Protein AF-A0AAV9Y335-F1 (afdb_monomer)

Mean predicted aligned error: 17.4 Å

Secondary structure (DSSP, 8-state):
----------PPPP-HHHHHHHHHT--SSHHHHHHHHHHHHTTGGGHHHHHHHHHHHHH-TTS-HHHHHHHHHHHHHHHHHH--TT-THHHHHHHHHHHHHHHHHHHHHTS-HHHHHHHHHHHHHHHHTTSS-HHHHHHHHHHHH-----GGGHHHHHHHHHHHHHHHHHHHHHHHHHHHHHHHHHHHHHHHHHHHHTTTTS-HHHHHHHHHHHHHHHHHHHHHHHHHHHHHHHHHHHHHHHHHHHHHHHHHHHHHHHHHHHHHTTTT-

Foldseek 3Di:
DDDDDPDDPPQDDDPLVVLLVLLVVQDLDPVSLLVNLVVCLSNLVQLLVVLVSLLVSLPPPVDDLSSNLSSVSSVLNNLVVNQDPDDPSLVSNVVSVVVNLVSCLVVLLPDDPVSNVSVLVSLVVCVVVVSDDPVVSVVSVCSNVVNPDDCPCVVVCVVVVVVVVVLVVLLVQLVVLLVQLVVLLVVLVVLVVVCVVCVPPDDPVVSVVSNVSSVVSNVSSVVSNVVSVVSVVVSVVVVVVVVVVVVVVVVVVVVVVVVVVVVVVVVVD

Nearest PDB structures (foldseek):
  7aal-assembly1_B  TM=4.334E-01  e=4.390E+00  Homo sapiens
  8to0-assembly1_z3  TM=2.877E-01  e=8.880E+00  Mus musculus
  8to0-assembly1_z1  TM=2.841E-01  e=8.472E+00  Mus musculus

Structure (mmCIF, N/CA/C/O backbone):
data_AF-A0AAV9Y335-F1
#
_entry.id   AF-A0AAV9Y335-F1
#
loop_
_atom_site.group_PDB
_atom_site.id
_atom_site.type_symbol
_atom_site.label_atom_id
_atom_site.label_alt_id
_atom_site.label_comp_id
_atom_site.label_asym_id
_atom_site.label_entity_id
_atom_site.label_seq_id
_atom_site.pdbx_PDB_ins_code
_atom_site.Cartn_x
_atom_site.Cartn_y
_atom_site.Cartn_z
_atom_site.occupancy
_atom_site.B_iso_or_equiv
_atom_site.auth_seq_id
_atom_site.auth_comp_id
_atom_site.auth_asym_id
_atom_site.auth_atom_id
_atom_site.pdbx_PDB_model_num
ATOM 1 N N . MET A 1 1 ? 46.808 -31.428 20.236 1.00 37.00 1 MET A N 1
ATOM 2 C CA . MET A 1 1 ? 45.661 -30.498 20.195 1.00 37.00 1 MET A CA 1
ATOM 3 C C . MET A 1 1 ? 45.817 -29.646 18.948 1.00 37.00 1 MET A C 1
ATOM 5 O O . MET A 1 1 ? 46.756 -28.869 18.887 1.00 37.00 1 MET A O 1
ATOM 9 N N . LYS A 1 2 ? 45.011 -29.889 17.908 1.00 34.91 2 LYS A N 1
ATOM 10 C CA . LYS A 1 2 ? 44.966 -29.040 16.709 1.00 34.91 2 LYS A CA 1
ATOM 11 C C . LYS A 1 2 ? 43.698 -28.206 16.814 1.00 34.91 2 LYS A C 1
ATOM 13 O O . LYS A 1 2 ? 42.606 -28.766 16.814 1.00 34.91 2 LYS A O 1
ATOM 18 N N . GLU A 1 3 ? 43.864 -26.903 16.984 1.00 36.81 3 GLU A N 1
ATOM 19 C CA . GLU A 1 3 ? 42.764 -25.947 16.965 1.00 36.81 3 GLU A CA 1
ATOM 20 C C . GLU A 1 3 ? 42.148 -25.912 15.564 1.00 36.81 3 GLU A C 1
ATOM 22 O O . GLU A 1 3 ? 42.833 -25.691 14.564 1.00 36.81 3 GLU A O 1
ATOM 27 N N . HIS A 1 4 ? 40.841 -26.154 15.499 1.00 35.12 4 HIS A N 1
ATOM 28 C CA . HIS A 1 4 ? 40.031 -25.874 14.325 1.00 35.12 4 HIS A CA 1
ATOM 29 C C . HIS A 1 4 ? 39.919 -24.355 14.168 1.00 35.12 4 HIS A C 1
ATOM 31 O O . HIS A 1 4 ? 39.169 -23.698 14.894 1.00 35.12 4 HIS A O 1
ATOM 37 N N . SER A 1 5 ? 40.650 -23.787 13.211 1.00 41.16 5 SER A N 1
ATOM 38 C CA . SER A 1 5 ? 40.379 -22.440 12.725 1.00 41.16 5 SER A CA 1
ATOM 39 C C . SER A 1 5 ? 38.997 -22.436 12.071 1.00 41.16 5 SER A C 1
ATOM 41 O O . SER A 1 5 ? 38.765 -23.064 11.039 1.00 41.16 5 SER A O 1
ATOM 43 N N . LYS A 1 6 ? 38.053 -21.746 12.717 1.00 38.94 6 LYS A N 1
ATOM 44 C CA . LYS A 1 6 ? 36.730 -21.436 12.171 1.00 38.94 6 LYS A CA 1
ATOM 45 C C . LYS A 1 6 ? 36.905 -20.851 10.768 1.00 38.94 6 LYS A C 1
ATOM 47 O O . LYS A 1 6 ? 37.551 -19.815 10.604 1.00 38.94 6 LYS A O 1
ATOM 52 N N . SER A 1 7 ? 36.345 -21.524 9.769 1.00 39.84 7 SER A N 1
ATOM 53 C CA . SER A 1 7 ? 36.221 -21.020 8.407 1.00 39.84 7 SER A CA 1
ATOM 54 C C . SER A 1 7 ? 35.499 -19.673 8.444 1.00 39.84 7 SER A C 1
ATOM 56 O O . SER A 1 7 ? 34.315 -19.617 8.772 1.00 39.84 7 SER A O 1
ATOM 58 N N . LYS A 1 8 ? 36.204 -18.579 8.140 1.00 42.84 8 LYS A N 1
ATOM 59 C CA . LYS A 1 8 ? 35.555 -17.305 7.822 1.00 42.84 8 LYS A CA 1
ATOM 60 C C . LYS A 1 8 ? 34.747 -17.529 6.545 1.00 42.84 8 LYS A C 1
ATOM 62 O O . LYS A 1 8 ? 35.327 -17.889 5.523 1.00 42.84 8 LYS A O 1
ATOM 67 N N . GLU A 1 9 ? 33.430 -17.374 6.619 1.00 48.84 9 GLU A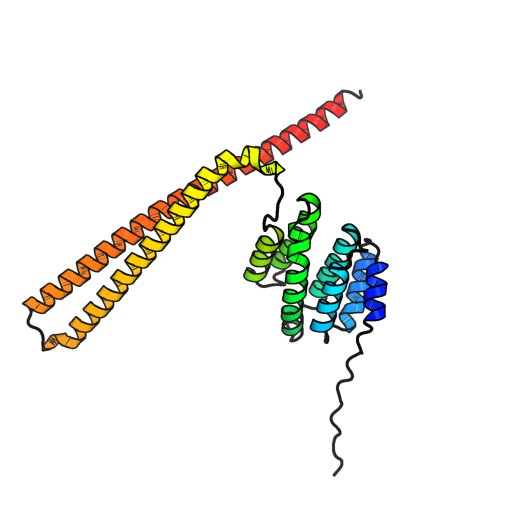 N 1
ATOM 68 C CA . GLU A 1 9 ? 32.551 -17.368 5.450 1.00 48.84 9 GLU A CA 1
ATOM 69 C C . GLU A 1 9 ? 33.029 -16.270 4.486 1.00 48.84 9 GLU A C 1
ATOM 71 O O . GLU A 1 9 ? 32.904 -15.077 4.759 1.00 48.84 9 GLU A O 1
ATOM 76 N N . ASN A 1 10 ? 33.661 -16.670 3.381 1.00 53.38 10 ASN A N 1
ATOM 77 C CA . ASN A 1 10 ? 34.112 -15.761 2.330 1.00 53.38 10 ASN A CA 1
ATOM 78 C C . ASN A 1 10 ? 32.903 -15.372 1.469 1.00 53.38 10 ASN A C 1
ATOM 80 O O . ASN A 1 10 ? 32.659 -15.968 0.419 1.00 53.38 10 ASN A O 1
ATOM 84 N N . TYR A 1 11 ? 32.128 -14.385 1.915 1.00 62.56 11 TYR A N 1
ATOM 85 C CA . TYR A 1 11 ? 31.098 -13.781 1.073 1.00 62.56 11 TYR A CA 1
ATOM 86 C C . TYR A 1 11 ? 31.742 -12.989 -0.079 1.00 62.56 11 TYR A C 1
ATOM 88 O O . TYR A 1 11 ? 32.778 -12.344 0.119 1.00 62.56 11 TYR A O 1
ATOM 96 N N . PRO A 1 12 ? 31.160 -13.020 -1.291 1.00 72.38 12 PRO A N 1
ATOM 97 C CA . PRO A 1 12 ? 31.689 -12.272 -2.422 1.00 72.38 12 PRO A CA 1
ATOM 98 C C . PRO A 1 12 ? 31.553 -10.761 -2.180 1.00 72.38 12 PRO A C 1
ATOM 100 O O . PRO A 1 12 ? 30.484 -10.270 -1.826 1.00 72.38 12 PRO A O 1
ATOM 103 N N . VAL A 1 13 ? 32.637 -10.012 -2.403 1.00 83.69 13 VAL A N 1
ATOM 104 C CA . VAL A 1 13 ? 32.638 -8.544 -2.300 1.00 83.69 13 VAL A CA 1
ATOM 105 C C . VAL A 1 13 ? 31.750 -7.951 -3.397 1.00 83.69 13 VAL A C 1
ATOM 107 O O . VAL A 1 13 ? 31.920 -8.278 -4.574 1.00 83.69 13 VAL A O 1
ATOM 110 N N . VAL A 1 14 ? 30.818 -7.073 -3.017 1.00 86.69 14 VAL A N 1
ATOM 111 C CA . VAL A 1 14 ? 29.882 -6.413 -3.941 1.00 86.69 14 VAL A CA 1
ATOM 112 C C . VAL A 1 14 ? 30.635 -5.410 -4.831 1.00 86.69 14 VAL A C 1
ATOM 114 O O . VAL A 1 14 ? 31.229 -4.465 -4.311 1.00 86.69 14 VAL A O 1
ATOM 117 N N . PRO A 1 15 ? 30.623 -5.561 -6.169 1.00 91.94 15 PRO A N 1
ATOM 118 C CA . PRO A 1 15 ? 31.343 -4.666 -7.071 1.00 91.94 15 PRO A CA 1
ATOM 119 C C . PRO A 1 15 ? 30.510 -3.412 -7.397 1.00 91.94 15 PRO A C 1
ATOM 121 O O . PRO A 1 15 ? 30.020 -3.265 -8.518 1.00 91.94 15 PRO A O 1
ATOM 124 N N . THR A 1 16 ? 30.362 -2.509 -6.423 1.00 92.56 16 THR A N 1
ATOM 125 C CA . THR A 1 16 ? 29.525 -1.290 -6.472 1.00 92.56 16 THR A CA 1
ATOM 126 C C . THR A 1 16 ? 29.607 -0.518 -7.795 1.00 92.56 16 THR A C 1
ATOM 128 O O . THR A 1 16 ? 28.599 -0.375 -8.486 1.00 92.56 16 THR A O 1
ATOM 131 N N . GLU A 1 17 ? 30.807 -0.107 -8.214 1.00 92.00 17 GLU A N 1
ATOM 132 C CA . GLU A 1 17 ? 31.012 0.673 -9.448 1.00 92.00 17 GLU A CA 1
ATOM 133 C C . GLU A 1 17 ? 30.531 -0.056 -10.706 1.00 92.00 17 GLU A C 1
ATOM 135 O O . GLU A 1 17 ? 29.963 0.535 -11.628 1.00 92.00 17 GLU A O 1
ATOM 140 N N . ARG A 1 18 ? 30.736 -1.377 -10.752 1.00 93.56 18 ARG A N 1
ATOM 141 C CA . ARG A 1 18 ? 30.299 -2.196 -11.884 1.00 93.56 18 ARG A CA 1
ATOM 142 C C . ARG A 1 18 ? 28.778 -2.291 -11.927 1.00 93.56 18 ARG A C 1
ATOM 144 O O . ARG A 1 18 ? 28.219 -2.263 -13.018 1.00 93.56 18 ARG A O 1
ATOM 151 N N . ILE A 1 19 ? 28.127 -2.398 -10.769 1.00 93.62 19 ILE A N 1
ATOM 152 C CA . ILE A 1 19 ? 26.665 -2.457 -10.665 1.00 93.62 19 ILE A CA 1
ATOM 153 C C . ILE A 1 19 ? 26.049 -1.144 -11.157 1.00 93.62 19 ILE A C 1
ATOM 155 O O . ILE A 1 19 ? 25.221 -1.178 -12.065 1.00 93.62 19 ILE A O 1
ATOM 159 N N . LEU A 1 20 ? 26.505 0.002 -10.642 1.00 92.19 20 LEU A N 1
ATOM 160 C CA . LEU A 1 20 ? 25.992 1.318 -11.044 1.00 92.19 20 LEU A CA 1
ATOM 161 C C . LEU A 1 20 ? 26.225 1.595 -12.535 1.00 92.19 20 LEU A C 1
ATOM 163 O O . LEU A 1 20 ? 25.324 2.056 -13.237 1.00 92.19 20 LEU A O 1
ATOM 167 N N . ARG A 1 21 ? 27.409 1.245 -13.059 1.00 92.31 21 ARG A N 1
ATOM 168 C CA . ARG A 1 21 ? 27.693 1.358 -14.497 1.00 92.31 21 ARG A CA 1
ATOM 169 C C . ARG A 1 21 ? 26.758 0.489 -15.337 1.00 92.31 21 ARG A C 1
ATOM 171 O O . ARG A 1 21 ? 26.276 0.952 -16.366 1.00 92.31 21 ARG A O 1
ATOM 178 N N . ASN A 1 22 ? 26.497 -0.744 -14.907 1.00 93.25 22 ASN A N 1
ATOM 179 C CA . ASN A 1 22 ? 25.598 -1.649 -15.617 1.00 93.25 22 ASN A CA 1
ATOM 180 C C . ASN A 1 22 ? 24.145 -1.156 -15.582 1.00 93.25 22 ASN A C 1
ATOM 182 O O . ASN A 1 22 ? 23.456 -1.296 -16.586 1.00 93.25 22 ASN A O 1
ATOM 186 N N . PHE A 1 23 ? 23.686 -0.537 -14.488 1.00 92.81 23 PHE A N 1
ATOM 187 C CA . PHE A 1 23 ? 22.354 0.077 -14.441 1.00 92.81 23 PHE A CA 1
ATOM 188 C C . PHE A 1 23 ? 22.183 1.184 -15.488 1.00 92.81 23 PHE A C 1
ATOM 190 O O . PHE A 1 23 ? 21.152 1.229 -16.149 1.00 92.81 23 PHE A O 1
ATOM 197 N N . ARG A 1 24 ? 23.210 2.013 -15.716 1.00 88.75 24 ARG A N 1
ATOM 198 C CA . ARG A 1 24 ? 23.193 3.050 -16.768 1.00 88.75 24 ARG A CA 1
ATOM 199 C C . ARG A 1 24 ? 23.233 2.498 -18.197 1.00 88.75 24 ARG A C 1
ATOM 201 O O . ARG A 1 24 ? 22.968 3.232 -19.138 1.00 88.75 24 ARG A O 1
ATOM 208 N N . GLN A 1 25 ? 23.618 1.235 -18.372 1.00 89.25 25 GLN A N 1
ATOM 209 C CA . GLN A 1 25 ? 23.726 0.562 -19.674 1.00 89.25 25 GLN A CA 1
ATOM 210 C C . GLN A 1 25 ? 22.632 -0.498 -19.869 1.00 89.25 25 GLN A C 1
ATOM 212 O O . GLN A 1 25 ? 22.695 -1.294 -20.807 1.00 89.25 25 GLN A O 1
ATOM 217 N N . LEU A 1 26 ? 21.655 -0.547 -18.962 1.00 91.19 26 LEU A N 1
ATOM 218 C CA . LEU A 1 26 ? 20.641 -1.586 -18.925 1.00 91.19 26 LEU A CA 1
ATOM 219 C C . LEU A 1 26 ? 19.649 -1.415 -20.083 1.00 91.19 26 LEU A C 1
ATOM 221 O O . LEU A 1 26 ? 18.992 -0.387 -20.211 1.00 91.19 26 LEU A O 1
ATOM 225 N N . SER A 1 27 ? 19.499 -2.460 -20.897 1.00 88.62 27 SER A N 1
ATOM 226 C CA . SER A 1 27 ? 18.436 -2.539 -21.904 1.00 88.62 27 SER A CA 1
ATOM 227 C C . SER A 1 27 ? 17.099 -2.914 -21.257 1.00 88.62 27 SER A C 1
ATOM 229 O O . SER A 1 27 ? 17.069 -3.724 -20.327 1.00 88.62 27 SER A O 1
ATOM 231 N N . HIS A 1 28 ? 15.989 -2.394 -21.796 1.00 84.75 28 HIS A N 1
ATOM 232 C CA . HIS A 1 28 ? 14.619 -2.708 -21.356 1.00 84.75 28 HIS A CA 1
ATOM 233 C C . HIS A 1 28 ? 14.139 -4.113 -21.767 1.00 84.75 28 HIS A C 1
ATOM 235 O O . HIS A 1 28 ? 13.012 -4.495 -21.462 1.00 84.75 28 HIS A O 1
ATOM 241 N N . GLN A 1 29 ? 14.955 -4.881 -22.493 1.00 89.69 29 GLN A N 1
ATOM 242 C CA . GLN A 1 29 ? 14.613 -6.249 -22.881 1.00 89.69 29 GLN A CA 1
ATOM 243 C C . GLN A 1 29 ? 14.577 -7.180 -21.662 1.00 89.69 29 GLN A C 1
ATOM 245 O O . GLN A 1 29 ? 15.465 -7.134 -20.807 1.00 89.69 29 GLN A O 1
ATOM 250 N N . ASN A 1 30 ? 13.594 -8.083 -21.631 1.00 87.06 30 ASN A N 1
ATOM 251 C CA . ASN A 1 30 ? 13.413 -9.044 -20.537 1.00 87.06 30 ASN A CA 1
ATOM 252 C C . ASN A 1 30 ? 14.678 -9.870 -20.259 1.00 87.06 30 ASN A C 1
ATOM 254 O O . ASN A 1 30 ? 15.011 -10.084 -19.098 1.00 87.06 30 ASN A O 1
ATOM 258 N N . ASP A 1 31 ? 15.423 -10.266 -21.294 1.00 90.19 31 ASP A N 1
ATOM 259 C CA . ASP A 1 31 ? 16.665 -11.032 -21.130 1.00 90.19 31 ASP A CA 1
ATOM 260 C C . ASP A 1 31 ? 17.750 -10.229 -20.402 1.00 90.19 31 ASP A C 1
ATOM 262 O O . ASP A 1 31 ? 18.421 -10.756 -19.519 1.00 90.19 31 ASP A O 1
ATOM 266 N N . SER A 1 32 ? 17.886 -8.938 -20.718 1.00 92.00 32 SER A N 1
ATOM 267 C CA . SER A 1 32 ? 18.824 -8.023 -20.052 1.00 92.00 32 SER A CA 1
ATOM 268 C C . SER A 1 32 ? 18.465 -7.854 -18.572 1.00 92.00 32 SER A C 1
ATOM 270 O O . SER A 1 32 ? 19.321 -7.992 -17.694 1.00 92.00 32 SER A O 1
ATOM 272 N N . ILE A 1 33 ? 17.176 -7.649 -18.283 1.00 93.56 33 ILE A N 1
ATOM 273 C CA . ILE A 1 33 ? 16.647 -7.540 -16.917 1.00 93.56 33 ILE A CA 1
ATOM 274 C C . ILE A 1 33 ? 16.899 -8.836 -16.131 1.00 93.56 33 ILE A C 1
ATOM 276 O O . ILE A 1 33 ? 17.448 -8.805 -15.026 1.00 93.56 33 ILE A O 1
ATOM 280 N N . ALA A 1 34 ? 16.557 -9.983 -16.718 1.00 91.69 34 ALA A N 1
ATOM 281 C CA . ALA A 1 34 ? 16.707 -11.299 -16.109 1.00 91.69 34 ALA A CA 1
ATOM 282 C C . ALA A 1 34 ? 18.176 -11.668 -15.857 1.00 91.69 34 ALA A C 1
ATOM 284 O O . ALA A 1 34 ? 18.498 -12.217 -14.801 1.00 91.69 34 ALA A O 1
ATOM 285 N N . GLN A 1 35 ? 19.077 -11.356 -16.793 1.00 93.38 35 GLN A N 1
ATOM 286 C CA . GLN A 1 35 ? 20.516 -11.576 -16.636 1.00 93.38 35 GLN A CA 1
ATOM 287 C C . GLN A 1 35 ? 21.092 -10.712 -15.515 1.00 93.38 35 GLN A C 1
ATOM 289 O O . GLN A 1 35 ? 21.822 -11.226 -14.663 1.00 93.38 35 GLN A O 1
ATOM 294 N N . MET A 1 36 ? 20.726 -9.427 -15.468 1.00 94.81 36 MET A N 1
ATOM 295 C CA . MET A 1 36 ? 21.167 -8.521 -14.408 1.00 94.81 36 MET A CA 1
ATOM 296 C C . MET A 1 36 ? 20.668 -8.995 -13.037 1.00 94.81 36 MET A C 1
ATOM 298 O O . MET A 1 36 ? 21.464 -9.122 -12.108 1.00 94.81 36 MET A O 1
ATOM 302 N N . ALA A 1 37 ? 19.386 -9.346 -12.914 1.00 92.25 37 ALA A N 1
ATOM 303 C CA . ALA A 1 37 ? 18.822 -9.883 -11.676 1.00 92.25 37 ALA A CA 1
ATOM 304 C C . ALA A 1 37 ? 19.489 -11.204 -11.255 1.00 92.25 37 ALA A C 1
ATOM 306 O O . ALA A 1 37 ? 19.814 -11.394 -10.081 1.00 92.25 37 ALA A O 1
ATOM 307 N N . SER A 1 38 ? 19.764 -12.099 -12.213 1.00 90.69 38 SER A N 1
ATOM 308 C CA . SER A 1 38 ? 20.509 -13.337 -11.962 1.00 90.69 38 SER A CA 1
ATOM 309 C C . SER A 1 38 ? 21.894 -13.054 -11.397 1.00 90.69 38 SER A C 1
ATOM 311 O O . SER A 1 38 ? 22.306 -13.687 -10.428 1.00 90.69 38 SER A O 1
ATOM 313 N N . TRP A 1 39 ? 22.612 -12.098 -11.982 1.00 92.69 39 TRP A N 1
ATOM 314 C CA . TRP A 1 39 ? 23.951 -11.749 -11.535 1.00 92.69 39 TRP A CA 1
ATOM 315 C C . TRP A 1 39 ? 23.942 -11.092 -10.146 1.00 92.69 39 TRP A C 1
ATOM 317 O O . TRP A 1 39 ? 24.762 -11.431 -9.295 1.00 92.69 39 TRP A O 1
ATOM 327 N N . LEU A 1 40 ? 22.973 -10.218 -9.866 1.00 90.69 40 LEU A N 1
ATOM 328 C CA . LEU A 1 40 ? 22.823 -9.608 -8.542 1.00 90.69 40 LEU A CA 1
ATOM 329 C C . LEU A 1 40 ? 22.439 -10.626 -7.458 1.00 90.69 40 LEU A C 1
ATOM 331 O O . LEU A 1 40 ? 22.825 -10.458 -6.302 1.00 90.69 40 LEU A O 1
ATOM 335 N N . SER A 1 41 ? 21.752 -11.717 -7.817 1.00 87.06 41 SER A N 1
ATOM 336 C CA . SER A 1 41 ? 21.372 -12.763 -6.858 1.00 87.06 41 SER A CA 1
ATOM 337 C C . SER A 1 41 ? 22.569 -13.483 -6.217 1.00 87.06 41 SER A C 1
ATOM 339 O O . SER A 1 41 ? 22.450 -13.966 -5.090 1.00 87.06 41 SER A O 1
ATOM 341 N N . PHE A 1 42 ? 23.748 -13.474 -6.856 1.00 86.19 42 PHE A N 1
ATOM 342 C CA . PHE A 1 42 ? 24.989 -13.982 -6.250 1.00 86.19 42 PHE A CA 1
ATOM 343 C C . PHE A 1 42 ? 25.429 -13.173 -5.020 1.00 86.19 42 PHE A C 1
ATOM 345 O O . PHE A 1 42 ? 26.125 -13.702 -4.157 1.00 86.19 42 PHE A O 1
ATOM 352 N N . TYR A 1 43 ? 24.993 -11.915 -4.911 1.00 86.69 43 TYR A N 1
ATOM 353 C CA . TYR A 1 43 ? 25.305 -11.003 -3.808 1.00 86.69 43 TYR A CA 1
ATOM 354 C C . TYR A 1 43 ? 24.139 -10.852 -2.822 1.00 86.69 43 TYR A C 1
ATOM 356 O O . TYR A 1 43 ? 24.104 -9.904 -2.041 1.00 86.69 43 TYR A O 1
ATOM 364 N N . ARG A 1 44 ? 23.165 -11.774 -2.841 1.00 80.62 44 ARG A N 1
ATOM 365 C CA . ARG A 1 44 ? 21.948 -11.713 -2.009 1.00 80.62 44 ARG A CA 1
ATOM 366 C C . ARG A 1 44 ? 22.215 -11.613 -0.501 1.00 80.62 44 ARG A C 1
ATOM 368 O O . ARG A 1 44 ? 21.403 -11.046 0.219 1.00 80.62 44 ARG A O 1
ATOM 375 N N . SER A 1 45 ? 23.359 -12.109 -0.026 1.00 79.06 45 SER A N 1
ATOM 376 C CA . SER A 1 45 ? 23.815 -11.949 1.364 1.00 79.06 45 SER A CA 1
ATOM 377 C C . SER A 1 45 ? 24.075 -10.487 1.752 1.00 79.06 45 SER A C 1
ATOM 379 O O . SER A 1 45 ? 24.074 -10.153 2.928 1.00 79.06 45 SER A O 1
ATOM 381 N N . SER A 1 46 ? 24.270 -9.605 0.770 1.00 82.69 46 SER A N 1
ATOM 382 C CA . SER A 1 46 ? 24.494 -8.166 0.931 1.00 82.69 46 SER A CA 1
ATOM 383 C C . SER A 1 46 ? 23.264 -7.357 0.495 1.00 82.69 46 SER A C 1
ATOM 385 O O . SER A 1 46 ? 23.390 -6.324 -0.164 1.00 82.69 46 SER A O 1
ATOM 387 N N . GLY A 1 47 ? 22.064 -7.841 0.838 1.00 80.38 47 GLY A N 1
ATOM 388 C CA . GLY A 1 47 ? 20.784 -7.262 0.410 1.00 80.38 47 GLY A CA 1
ATOM 389 C C . GLY A 1 47 ? 20.636 -5.764 0.708 1.00 80.38 47 GLY A C 1
ATOM 390 O O . GLY A 1 47 ? 20.163 -5.024 -0.150 1.00 80.38 47 GLY A O 1
ATOM 391 N N . GLU A 1 48 ? 21.107 -5.295 1.865 1.00 81.38 48 GLU A N 1
ATOM 392 C CA . GLU A 1 48 ? 21.078 -3.872 2.248 1.00 81.38 48 GLU A CA 1
ATOM 393 C C . GLU A 1 48 ? 21.927 -2.997 1.311 1.00 81.38 48 GLU A C 1
ATOM 395 O O . GLU A 1 48 ? 21.460 -1.974 0.800 1.00 81.38 48 GLU A O 1
ATOM 400 N N . THR A 1 49 ? 23.154 -3.434 1.012 1.00 86.69 49 THR A N 1
ATOM 401 C CA . THR A 1 49 ? 24.032 -2.758 0.049 1.00 86.69 49 THR A CA 1
ATOM 402 C C . THR A 1 49 ? 23.403 -2.749 -1.338 1.00 86.69 49 THR A C 1
ATOM 404 O O . THR A 1 49 ? 23.365 -1.704 -1.978 1.00 86.69 49 THR A O 1
ATOM 407 N N . LEU A 1 50 ? 22.857 -3.882 -1.796 1.00 87.94 50 LEU A N 1
ATOM 408 C CA . LEU A 1 50 ? 22.182 -3.952 -3.093 1.00 87.94 50 LEU A CA 1
ATOM 409 C C . LEU A 1 50 ? 21.017 -2.960 -3.172 1.00 87.94 50 LEU A C 1
ATOM 411 O O . LEU A 1 50 ? 20.927 -2.211 -4.140 1.00 87.94 50 LEU A O 1
ATOM 415 N N . CYS A 1 51 ? 20.161 -2.906 -2.150 1.00 86.81 51 CYS A N 1
ATOM 416 C CA . CYS A 1 51 ? 19.034 -1.974 -2.112 1.00 86.81 51 CYS A CA 1
ATOM 417 C C . CYS A 1 51 ? 19.482 -0.507 -2.088 1.00 86.81 51 CYS A C 1
ATOM 419 O O . CYS A 1 51 ? 18.865 0.329 -2.748 1.00 86.81 51 CYS A O 1
ATOM 421 N N . SER A 1 52 ? 20.583 -0.200 -1.398 1.00 88.06 52 SER A N 1
ATOM 422 C CA . SER A 1 52 ? 21.184 1.139 -1.418 1.00 88.06 52 SER A CA 1
ATOM 423 C C . SER A 1 52 ? 21.638 1.531 -2.829 1.00 88.06 52 SER A C 1
ATOM 425 O O . SER A 1 52 ? 21.351 2.639 -3.274 1.00 88.06 52 SER A O 1
ATOM 427 N N . LEU A 1 53 ? 22.253 0.603 -3.573 1.00 91.19 53 LEU A N 1
ATOM 428 C CA . LEU A 1 53 ? 22.662 0.825 -4.967 1.00 91.19 53 LEU A CA 1
ATOM 429 C C . LEU A 1 53 ? 21.469 1.008 -5.911 1.00 91.19 53 LEU A C 1
ATOM 431 O O . LEU A 1 53 ? 21.535 1.828 -6.824 1.00 91.19 53 LEU A O 1
ATOM 435 N N . PHE A 1 54 ? 20.368 0.281 -5.692 1.00 92.00 54 PHE A N 1
ATOM 436 C CA . PHE A 1 54 ? 19.117 0.528 -6.416 1.00 92.00 54 PHE A CA 1
ATOM 437 C C . PHE A 1 54 ? 18.577 1.931 -6.129 1.00 92.00 54 PHE A C 1
ATOM 439 O O . PHE A 1 54 ? 18.179 2.625 -7.061 1.00 92.00 54 PHE A O 1
ATOM 446 N N . GLY A 1 55 ? 18.599 2.371 -4.867 1.00 89.69 55 GLY A N 1
ATOM 447 C CA . GLY A 1 55 ? 18.201 3.725 -4.476 1.00 89.69 55 GLY A CA 1
ATOM 448 C C . GLY A 1 55 ? 19.047 4.800 -5.149 1.00 89.69 55 GLY A C 1
ATOM 449 O O . GLY A 1 55 ? 18.491 5.707 -5.764 1.00 89.69 55 GLY A O 1
ATOM 450 N N . GLU A 1 56 ? 20.372 4.660 -5.094 1.00 91.25 56 GLU A N 1
ATOM 451 C CA . GLU A 1 56 ? 21.323 5.574 -5.734 1.00 91.25 56 GLU A CA 1
ATOM 452 C C . GLU A 1 56 ? 21.096 5.665 -7.247 1.00 91.25 56 GLU A C 1
ATOM 454 O O . GLU A 1 56 ? 20.994 6.761 -7.798 1.00 91.25 56 GLU A O 1
ATOM 459 N N . ALA A 1 57 ? 20.941 4.520 -7.913 1.00 91.38 57 ALA A N 1
ATOM 460 C CA . ALA A 1 57 ? 20.670 4.490 -9.342 1.00 91.38 57 ALA A CA 1
ATOM 461 C C . ALA A 1 57 ? 19.319 5.139 -9.678 1.00 91.38 57 ALA A C 1
ATOM 463 O O . ALA A 1 57 ? 19.220 5.897 -10.634 1.00 91.38 57 ALA A O 1
ATOM 464 N N . PHE A 1 58 ? 18.277 4.899 -8.881 1.00 90.19 58 PHE A N 1
ATOM 465 C CA . PHE A 1 58 ? 16.930 5.398 -9.166 1.00 90.19 58 PHE A CA 1
ATOM 466 C C . PHE A 1 58 ? 16.805 6.926 -9.032 1.00 90.19 58 PHE A C 1
ATOM 468 O O . PHE A 1 58 ? 16.031 7.551 -9.766 1.00 90.19 58 PHE A O 1
ATOM 475 N N . VAL A 1 59 ? 17.588 7.541 -8.135 1.00 90.25 59 VAL A N 1
ATOM 476 C CA . VAL A 1 59 ? 17.652 9.007 -7.976 1.00 90.25 59 VAL A CA 1
ATOM 477 C C . VAL A 1 59 ? 18.612 9.689 -8.955 1.00 90.25 59 VAL A C 1
ATOM 479 O O . VAL A 1 59 ? 18.639 10.923 -9.007 1.00 90.25 59 VAL A O 1
ATOM 482 N N . ASP A 1 60 ? 19.382 8.926 -9.739 1.00 89.38 60 ASP A N 1
ATOM 483 C CA . ASP A 1 60 ? 20.277 9.472 -10.758 1.00 89.38 60 ASP A CA 1
ATOM 484 C C . ASP A 1 60 ? 19.451 10.259 -11.790 1.00 89.38 60 ASP A C 1
ATOM 486 O O . ASP A 1 60 ? 18.606 9.726 -12.518 1.00 89.38 60 ASP A O 1
ATOM 490 N N . LYS A 1 61 ? 19.675 11.577 -11.827 1.00 86.88 61 LYS A N 1
ATOM 491 C CA . LYS A 1 61 ? 18.945 12.508 -12.698 1.00 86.88 61 LYS A CA 1
ATOM 492 C C . LYS A 1 61 ? 19.291 12.327 -14.174 1.00 86.88 61 LYS A C 1
ATOM 494 O O . LYS A 1 61 ? 18.553 12.832 -15.013 1.00 86.88 61 LYS A O 1
ATOM 499 N N . SER A 1 62 ? 20.394 11.642 -14.488 1.00 87.94 62 SER A N 1
ATOM 500 C CA . SER A 1 62 ? 20.781 11.352 -15.870 1.00 87.94 62 SER A CA 1
ATOM 501 C C . SER A 1 62 ? 19.912 10.274 -16.521 1.00 87.94 62 SER A C 1
ATOM 503 O O . SER A 1 62 ? 19.842 10.229 -17.747 1.00 87.94 62 SER A O 1
ATOM 505 N N . LEU A 1 63 ? 19.216 9.457 -15.722 1.00 88.44 63 LEU A N 1
ATOM 506 C CA . LEU A 1 63 ? 18.346 8.404 -16.233 1.00 88.44 63 LEU A CA 1
ATOM 507 C C . LEU A 1 63 ? 17.002 8.947 -16.727 1.00 88.44 63 LEU A C 1
ATOM 509 O O . LEU A 1 63 ? 16.414 9.867 -16.146 1.00 88.44 63 LEU A O 1
ATOM 513 N N . LYS A 1 64 ? 16.481 8.324 -17.778 1.00 89.31 64 LYS A N 1
ATOM 514 C CA . LYS A 1 64 ? 15.109 8.477 -18.268 1.00 89.31 64 LYS A CA 1
ATOM 515 C C . LYS A 1 64 ? 14.153 7.576 -17.487 1.00 89.31 64 LYS A C 1
ATOM 517 O O . LYS A 1 64 ? 14.566 6.630 -16.818 1.00 89.31 64 LYS A O 1
ATOM 522 N N . ASP A 1 65 ? 12.857 7.844 -17.596 1.00 87.81 65 ASP A N 1
ATOM 523 C CA . ASP A 1 65 ? 11.839 7.088 -16.856 1.00 87.81 65 ASP A CA 1
ATOM 524 C C . ASP A 1 65 ? 11.761 5.615 -17.276 1.00 87.81 65 ASP A C 1
ATOM 526 O O . ASP A 1 65 ? 11.601 4.752 -16.415 1.00 87.81 65 ASP A O 1
ATOM 530 N N . ASP A 1 66 ? 11.989 5.309 -18.556 1.00 88.12 66 ASP A N 1
ATOM 531 C CA . ASP A 1 66 ? 12.067 3.927 -19.047 1.00 88.12 66 ASP A CA 1
ATOM 532 C C . ASP A 1 66 ? 13.271 3.171 -18.453 1.00 88.12 66 ASP A C 1
ATOM 534 O O . ASP A 1 66 ? 13.201 1.973 -18.168 1.00 88.12 66 ASP A O 1
ATOM 538 N N . GLU A 1 67 ? 14.393 3.866 -18.233 1.00 90.56 67 GLU A N 1
ATOM 539 C CA . GLU A 1 67 ? 15.608 3.291 -17.637 1.00 90.56 67 GLU A CA 1
ATOM 540 C C . GLU A 1 67 ? 15.395 3.041 -16.141 1.00 90.56 67 GLU A C 1
ATOM 542 O O . GLU A 1 67 ? 15.719 1.962 -15.639 1.00 90.56 67 GLU A O 1
ATOM 547 N N . ARG A 1 68 ? 14.746 3.983 -15.440 1.00 91.88 68 ARG A N 1
ATOM 548 C CA . ARG A 1 68 ? 14.293 3.788 -14.052 1.00 91.88 68 ARG A CA 1
ATOM 549 C C . ARG A 1 68 ? 13.343 2.603 -13.933 1.00 91.88 68 ARG A C 1
ATOM 551 O O . ARG A 1 68 ? 13.477 1.809 -13.002 1.00 91.88 68 ARG A O 1
ATOM 558 N N . LEU A 1 69 ? 12.420 2.452 -14.882 1.00 92.44 69 LEU A N 1
ATOM 559 C CA . LEU A 1 69 ? 11.484 1.335 -14.901 1.00 92.44 69 LEU A CA 1
ATOM 560 C C . LEU A 1 69 ? 12.208 -0.001 -15.114 1.00 92.44 69 LEU A C 1
ATOM 562 O O . LEU A 1 69 ? 11.922 -0.962 -14.405 1.00 92.44 69 LEU A O 1
ATOM 566 N N . ALA A 1 70 ? 13.190 -0.063 -16.017 1.00 93.56 70 ALA A N 1
ATOM 567 C CA . ALA A 1 70 ? 14.001 -1.266 -16.206 1.00 93.56 70 ALA A CA 1
ATOM 568 C C . ALA A 1 70 ? 14.790 -1.636 -14.939 1.00 93.56 70 ALA A C 1
ATOM 570 O O . ALA A 1 70 ? 14.809 -2.804 -14.551 1.00 93.56 70 ALA A O 1
ATOM 571 N N . ILE A 1 71 ? 15.374 -0.655 -14.241 1.00 93.56 71 ILE A N 1
ATOM 572 C CA . ILE A 1 71 ? 16.033 -0.872 -12.942 1.00 93.56 71 ILE A CA 1
ATOM 573 C C . ILE A 1 71 ? 15.030 -1.404 -11.908 1.00 93.56 71 ILE A C 1
ATOM 575 O O . ILE A 1 71 ? 15.333 -2.347 -11.175 1.00 93.56 71 ILE A O 1
ATOM 579 N N . PHE A 1 72 ? 13.815 -0.853 -11.876 1.00 92.88 72 PHE A N 1
ATOM 580 C CA . PHE A 1 72 ? 12.747 -1.322 -10.993 1.00 92.88 72 PHE A CA 1
ATOM 581 C C . PHE A 1 72 ? 12.312 -2.760 -11.318 1.00 92.88 72 PHE A C 1
ATOM 583 O O . PHE A 1 72 ? 12.050 -3.551 -10.411 1.00 92.88 72 PHE A O 1
ATOM 590 N N . TYR A 1 73 ? 12.293 -3.143 -12.596 1.00 94.19 73 TYR A N 1
ATOM 591 C CA . TYR A 1 73 ? 12.044 -4.524 -13.009 1.00 94.19 73 TYR A CA 1
ATOM 592 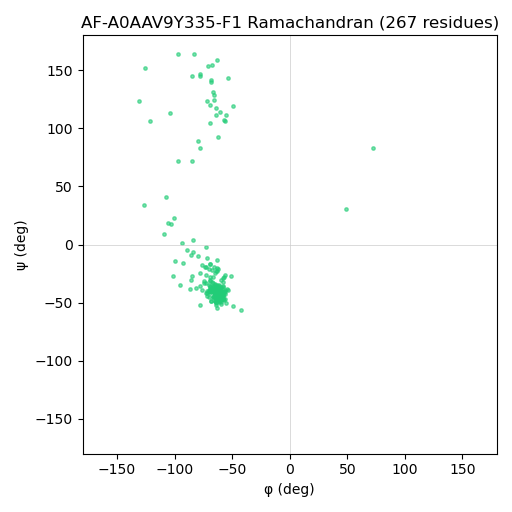C C . TYR A 1 73 ? 13.191 -5.470 -12.654 1.00 94.19 73 TYR A C 1
ATOM 594 O O . TYR A 1 73 ? 12.925 -6.593 -12.232 1.00 94.19 73 TYR A O 1
ATOM 602 N N . VAL A 1 74 ? 14.450 -5.025 -12.719 1.00 93.69 74 VAL A N 1
ATOM 603 C CA . VAL A 1 74 ? 15.584 -5.809 -12.197 1.00 93.69 74 VAL A CA 1
ATOM 604 C C . VAL A 1 74 ? 15.419 -6.048 -10.699 1.00 93.69 74 VAL A C 1
ATOM 606 O O . VAL A 1 74 ? 15.634 -7.165 -10.233 1.00 93.69 74 VAL A O 1
ATOM 609 N N . PHE A 1 75 ? 15.001 -5.028 -9.946 1.00 90.69 75 PHE A N 1
ATOM 610 C CA . PHE A 1 75 ? 14.712 -5.168 -8.521 1.00 90.69 75 PHE A CA 1
ATOM 611 C C . PHE A 1 75 ? 13.583 -6.176 -8.263 1.00 90.69 75 PHE A C 1
ATOM 613 O O . PHE A 1 75 ? 13.736 -7.073 -7.434 1.00 90.69 75 PHE A O 1
ATOM 620 N N . HIS A 1 76 ? 12.478 -6.075 -9.008 1.00 90.31 76 HIS A N 1
ATOM 621 C CA . HIS A 1 76 ? 11.374 -7.035 -8.944 1.00 90.31 76 HIS A CA 1
ATOM 622 C C . HIS A 1 76 ? 11.834 -8.472 -9.197 1.00 90.31 76 HIS A C 1
ATOM 624 O O . HIS A 1 76 ? 11.538 -9.357 -8.395 1.00 90.31 76 HIS A O 1
ATOM 630 N N . GLU A 1 77 ? 12.576 -8.692 -10.278 1.00 90.06 77 GLU A N 1
ATOM 631 C CA . GLU A 1 77 ? 13.052 -10.010 -10.687 1.00 90.06 77 GLU A CA 1
ATOM 632 C C . GLU A 1 77 ? 14.056 -10.586 -9.675 1.00 90.06 77 GLU A C 1
ATOM 634 O O . GLU A 1 77 ? 13.998 -11.768 -9.334 1.00 90.06 77 GLU A O 1
ATOM 639 N N . LEU A 1 78 ? 14.941 -9.746 -9.124 1.00 87.50 78 LEU A N 1
ATOM 640 C CA . LEU A 1 78 ? 15.865 -10.134 -8.057 1.00 87.50 78 LEU A CA 1
ATOM 641 C C . LEU A 1 78 ? 15.092 -10.625 -6.830 1.00 87.50 78 LEU A C 1
ATOM 643 O O . LEU A 1 78 ? 15.344 -11.725 -6.349 1.00 87.50 78 LEU A O 1
ATOM 647 N N . VAL A 1 79 ? 14.124 -9.834 -6.370 1.00 82.81 79 VAL A N 1
ATOM 648 C CA . VAL A 1 79 ? 13.255 -10.153 -5.231 1.00 82.81 79 VAL A CA 1
ATOM 649 C C . VAL A 1 79 ? 12.451 -11.432 -5.474 1.00 82.81 79 VAL A C 1
ATOM 651 O O . VAL A 1 79 ? 12.329 -12.270 -4.579 1.00 82.81 79 VAL A O 1
ATOM 654 N N . ALA A 1 80 ? 11.924 -11.619 -6.686 1.00 81.94 80 ALA A N 1
ATOM 655 C CA . ALA A 1 80 ? 11.169 -12.812 -7.050 1.00 81.94 80 ALA A CA 1
ATOM 656 C C . ALA A 1 80 ? 12.020 -14.090 -6.945 1.00 81.94 80 ALA A C 1
ATOM 658 O O . ALA A 1 80 ? 11.498 -15.127 -6.519 1.00 81.94 80 ALA A O 1
ATOM 659 N N . ARG A 1 81 ? 13.315 -13.993 -7.280 1.00 80.81 81 ARG A N 1
ATOM 660 C CA . ARG A 1 81 ? 14.298 -15.087 -7.232 1.00 80.81 81 ARG A CA 1
ATOM 661 C C . ARG A 1 81 ? 14.870 -15.343 -5.840 1.00 80.81 81 ARG A C 1
ATOM 663 O O . ARG A 1 81 ? 15.123 -16.495 -5.504 1.00 80.81 81 ARG A O 1
ATOM 670 N N . THR A 1 82 ? 15.115 -14.299 -5.048 1.00 76.06 82 THR A N 1
ATOM 671 C CA . THR A 1 82 ? 15.786 -14.427 -3.744 1.00 76.06 82 THR A CA 1
ATOM 672 C C . THR A 1 82 ? 14.822 -14.746 -2.612 1.00 76.06 82 THR A C 1
ATOM 674 O O . THR A 1 82 ? 15.156 -15.565 -1.760 1.00 76.06 82 THR A O 1
ATOM 677 N N . ILE A 1 83 ? 13.617 -14.165 -2.609 1.00 69.94 83 ILE A N 1
ATOM 678 C CA . ILE A 1 83 ? 12.609 -14.442 -1.582 1.00 69.94 83 ILE A CA 1
ATOM 679 C C . ILE A 1 83 ? 11.921 -15.773 -1.908 1.00 69.94 83 ILE A C 1
ATOM 681 O O . ILE A 1 83 ? 10.904 -15.826 -2.610 1.00 69.94 83 ILE A O 1
ATOM 685 N N . THR A 1 84 ? 12.497 -16.859 -1.400 1.00 64.25 84 THR A N 1
ATOM 686 C CA . THR A 1 84 ? 11.853 -18.177 -1.302 1.00 64.25 84 THR A CA 1
ATOM 687 C C . THR A 1 84 ? 11.274 -18.366 0.107 1.00 64.25 84 THR A C 1
ATOM 689 O O . THR A 1 84 ? 11.571 -17.586 1.011 1.00 64.25 84 THR A O 1
ATOM 692 N N . ALA A 1 85 ? 10.374 -19.335 0.295 1.00 52.84 85 ALA A N 1
ATOM 693 C CA . ALA A 1 85 ? 9.600 -19.485 1.533 1.00 52.84 85 ALA A CA 1
ATOM 694 C C . ALA A 1 85 ? 10.440 -19.792 2.793 1.00 52.84 85 ALA A C 1
ATOM 696 O O . ALA A 1 85 ? 9.909 -19.666 3.892 1.00 52.84 85 ALA A O 1
ATOM 697 N N . ASP A 1 86 ? 11.719 -20.153 2.643 1.00 53.09 86 ASP A N 1
ATOM 698 C CA . ASP A 1 86 ? 12.518 -20.802 3.691 1.00 53.09 86 ASP A CA 1
ATOM 699 C C . ASP A 1 86 ? 13.854 -20.097 4.006 1.00 53.09 86 ASP A C 1
ATOM 701 O O . ASP A 1 86 ? 14.855 -20.751 4.273 1.00 53.09 86 ASP A O 1
ATOM 705 N N . ASP A 1 87 ? 13.929 -18.763 3.918 1.00 55.31 87 ASP A N 1
ATOM 706 C CA . ASP A 1 87 ? 15.240 -18.104 3.854 1.00 55.31 87 ASP A CA 1
ATOM 707 C C . ASP A 1 87 ? 15.397 -16.926 4.837 1.00 55.31 87 ASP A C 1
ATOM 709 O O . ASP A 1 87 ? 14.655 -15.941 4.804 1.00 55.31 87 ASP A O 1
ATOM 713 N N . GLU A 1 88 ? 16.430 -17.007 5.686 1.00 56.94 88 GLU A N 1
ATOM 714 C CA . GLU A 1 88 ? 16.982 -15.910 6.505 1.00 56.94 88 GLU A CA 1
ATOM 715 C C . GLU A 1 88 ? 17.271 -14.665 5.642 1.00 56.94 88 GLU A C 1
ATOM 717 O O . GLU A 1 88 ? 17.160 -13.528 6.110 1.00 56.94 88 GLU A O 1
ATOM 722 N N . SER A 1 89 ? 17.533 -14.868 4.343 1.00 57.00 89 SER A N 1
ATOM 723 C CA . SER A 1 89 ? 17.674 -13.809 3.340 1.00 57.00 89 SER A CA 1
ATOM 724 C C . SER A 1 89 ? 16.441 -12.897 3.236 1.00 57.00 89 SER A C 1
ATOM 726 O O . SER A 1 89 ? 16.588 -11.702 2.974 1.00 57.00 89 SER A O 1
ATOM 728 N N . LYS A 1 90 ? 15.235 -13.395 3.554 1.00 64.38 90 LYS A N 1
ATOM 729 C CA . LYS A 1 90 ? 14.003 -12.592 3.598 1.00 64.38 90 LYS A CA 1
ATOM 730 C C . LYS A 1 90 ? 14.139 -11.414 4.563 1.00 64.38 90 LYS A C 1
ATOM 732 O O . LYS A 1 90 ? 13.707 -10.319 4.228 1.00 64.38 90 LYS A O 1
ATOM 737 N N . LYS A 1 91 ? 14.777 -11.589 5.727 1.00 64.31 91 LYS A N 1
ATOM 738 C CA . LYS A 1 91 ? 14.930 -10.509 6.722 1.00 64.31 91 LYS A CA 1
ATOM 739 C C . LYS A 1 91 ? 15.809 -9.370 6.192 1.00 64.31 91 LYS A C 1
ATOM 741 O O . LYS A 1 91 ? 15.431 -8.208 6.304 1.00 64.31 91 LYS A O 1
ATOM 746 N N . PHE A 1 92 ? 16.929 -9.702 5.547 1.00 60.88 92 PHE A N 1
ATOM 747 C CA . PHE A 1 92 ? 17.858 -8.715 4.982 1.00 60.88 92 PHE A CA 1
ATOM 748 C C . PHE A 1 92 ? 17.267 -7.970 3.781 1.00 60.88 92 PHE A C 1
ATOM 750 O O . PHE A 1 92 ? 17.441 -6.758 3.654 1.00 60.88 92 PHE A O 1
ATOM 757 N N . PHE A 1 93 ? 16.523 -8.674 2.923 1.00 62.62 93 PHE A N 1
ATOM 758 C CA . PHE A 1 93 ? 15.842 -8.043 1.794 1.00 62.62 93 PHE A CA 1
ATOM 759 C C . PHE A 1 93 ? 14.697 -7.138 2.237 1.00 62.62 93 PHE A C 1
ATOM 761 O O . PHE A 1 93 ? 14.523 -6.081 1.647 1.00 62.62 93 PHE A O 1
ATOM 768 N N . MET A 1 94 ? 13.950 -7.496 3.283 1.00 65.31 94 MET A N 1
ATOM 769 C CA . MET A 1 94 ? 12.840 -6.675 3.781 1.00 65.31 94 MET A CA 1
ATOM 770 C C . MET A 1 94 ? 13.303 -5.326 4.351 1.00 65.31 94 MET A C 1
ATOM 772 O O . MET A 1 94 ? 12.637 -4.321 4.119 1.00 65.31 94 MET A O 1
ATOM 776 N N . ILE A 1 95 ? 14.456 -5.285 5.034 1.00 62.22 95 ILE A N 1
ATOM 777 C CA . ILE A 1 95 ? 15.035 -4.036 5.563 1.00 62.22 95 ILE A CA 1
ATOM 778 C C . ILE A 1 95 ? 15.522 -3.133 4.416 1.00 62.22 95 ILE A C 1
ATOM 780 O O . ILE A 1 95 ? 15.162 -1.959 4.356 1.00 62.22 95 ILE A O 1
ATOM 784 N N . GLY A 1 96 ? 16.278 -3.681 3.457 1.00 63.62 96 GLY A N 1
ATOM 785 C CA . GLY A 1 96 ? 16.754 -2.905 2.303 1.00 63.62 96 GLY A CA 1
ATOM 786 C C . GLY A 1 96 ? 15.624 -2.445 1.366 1.00 63.62 96 GLY A C 1
ATOM 787 O O . GLY A 1 96 ? 15.675 -1.353 0.798 1.00 63.62 96 GLY A O 1
ATOM 788 N N . TYR A 1 97 ? 14.569 -3.250 1.240 1.00 71.00 97 TYR A N 1
ATOM 789 C CA . TYR A 1 97 ? 13.385 -2.971 0.428 1.00 71.00 97 TYR A CA 1
ATOM 790 C C . TYR A 1 97 ? 12.663 -1.693 0.858 1.00 71.00 97 TYR A C 1
ATOM 792 O O . TYR A 1 97 ? 12.326 -0.867 0.008 1.00 71.00 97 TYR A O 1
ATOM 800 N N . GLU A 1 98 ? 12.459 -1.503 2.165 1.00 69.62 98 GLU A N 1
ATOM 801 C CA . GLU A 1 98 ? 11.799 -0.301 2.678 1.00 69.62 98 G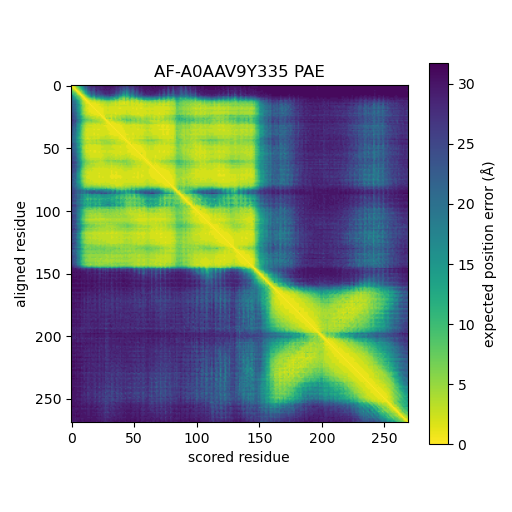LU A CA 1
ATOM 802 C C . GLU A 1 98 ? 12.596 0.959 2.314 1.00 69.62 98 GLU A C 1
ATOM 804 O O . GLU A 1 98 ? 12.025 1.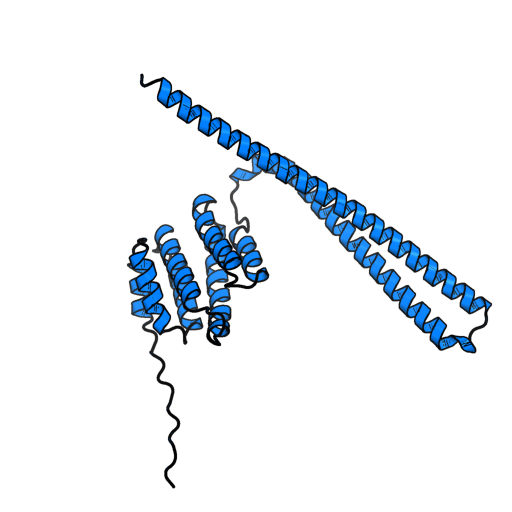931 1.819 1.00 69.62 98 GLU A O 1
ATOM 809 N N . GLN A 1 99 ? 13.922 0.923 2.445 1.00 74.94 99 GLN A N 1
ATOM 810 C CA . GLN A 1 99 ? 14.783 2.065 2.140 1.00 74.94 99 GLN A CA 1
ATOM 811 C C . GLN A 1 99 ? 14.763 2.450 0.652 1.00 74.94 99 GLN A C 1
ATOM 813 O O . GLN A 1 99 ? 14.619 3.632 0.314 1.00 74.94 99 GLN A O 1
ATOM 818 N N . PHE A 1 100 ? 14.863 1.467 -0.248 1.00 82.38 100 PHE A N 1
ATOM 819 C CA . PHE A 1 100 ? 14.758 1.715 -1.686 1.00 82.38 100 PHE A CA 1
ATOM 820 C C . PHE A 1 100 ? 13.392 2.304 -2.053 1.00 82.38 100 PHE A C 1
ATOM 822 O O . PHE A 1 100 ? 13.308 3.307 -2.761 1.00 82.38 100 PHE A O 1
ATOM 829 N N . LEU A 1 101 ? 12.309 1.720 -1.546 1.00 80.75 101 LEU A N 1
ATOM 830 C CA . LEU A 1 101 ? 10.966 2.127 -1.943 1.00 80.75 101 LEU A CA 1
ATOM 831 C C . LEU A 1 101 ? 10.526 3.455 -1.347 1.00 80.75 101 LEU A C 1
ATOM 833 O O . LEU A 1 101 ? 9.818 4.198 -2.023 1.00 80.75 101 LEU A O 1
ATOM 837 N N . LEU A 1 102 ? 10.982 3.800 -0.142 1.00 79.12 102 LEU A N 1
ATOM 838 C CA . LEU A 1 102 ? 10.818 5.151 0.397 1.00 79.12 102 LEU A CA 1
ATOM 839 C C . LEU A 1 102 ? 11.554 6.187 -0.460 1.00 79.12 102 LEU A C 1
ATOM 841 O O . LEU A 1 102 ? 11.049 7.291 -0.652 1.00 79.12 102 LEU A O 1
ATOM 845 N N . THR A 1 103 ? 12.703 5.818 -1.029 1.00 83.56 103 THR A N 1
ATOM 846 C CA . THR A 1 103 ? 13.458 6.674 -1.955 1.00 83.56 103 THR A CA 1
ATOM 847 C C . THR A 1 103 ? 12.749 6.803 -3.311 1.00 83.56 103 THR A C 1
ATOM 849 O O . THR A 1 103 ? 12.676 7.894 -3.877 1.00 83.56 103 THR A O 1
ATOM 852 N N . ALA A 1 104 ? 12.172 5.712 -3.822 1.00 85.12 104 ALA A N 1
ATOM 853 C CA . ALA A 1 104 ? 11.463 5.687 -5.101 1.00 85.12 104 ALA A CA 1
ATOM 854 C C . ALA A 1 104 ? 10.075 6.354 -5.039 1.00 85.12 104 ALA A C 1
ATOM 856 O O . ALA A 1 104 ? 9.647 6.984 -6.009 1.00 85.12 104 ALA A O 1
ATOM 857 N N . ALA A 1 105 ? 9.383 6.260 -3.900 1.00 85.12 105 ALA A N 1
ATOM 858 C CA . ALA A 1 105 ? 8.024 6.759 -3.696 1.00 85.12 105 ALA A CA 1
ATOM 859 C C . ALA A 1 105 ? 7.793 8.213 -4.151 1.00 85.12 105 ALA A C 1
ATOM 861 O O . ALA A 1 105 ? 6.891 8.420 -4.962 1.00 85.12 105 ALA A O 1
ATOM 862 N N . PRO A 1 106 ? 8.577 9.227 -3.729 1.00 84.62 106 PRO A N 1
ATOM 863 C CA . PRO A 1 106 ? 8.353 10.612 -4.154 1.00 84.62 106 PRO A CA 1
ATOM 864 C C . PRO A 1 106 ? 8.631 10.848 -5.645 1.00 84.62 106 PRO A C 1
ATOM 866 O O . PRO A 1 106 ? 8.151 11.828 -6.214 1.00 84.62 106 PRO A O 1
ATOM 869 N N . ILE A 1 107 ? 9.432 10.002 -6.295 1.00 87.62 107 ILE A N 1
ATOM 870 C CA . ILE A 1 107 ? 9.684 10.082 -7.739 1.00 87.62 107 ILE A CA 1
ATOM 871 C C . ILE A 1 107 ? 8.485 9.495 -8.489 1.00 87.62 107 ILE A C 1
ATOM 873 O O . ILE A 1 107 ? 7.891 10.182 -9.314 1.00 87.62 107 ILE A O 1
ATOM 877 N N . ILE A 1 108 ? 8.068 8.278 -8.127 1.00 88.88 108 ILE A N 1
ATOM 878 C CA . ILE A 1 108 ? 6.932 7.578 -8.747 1.00 88.88 108 ILE A CA 1
ATOM 879 C C . ILE A 1 108 ? 5.620 8.342 -8.527 1.00 88.88 108 ILE A C 1
ATOM 881 O O . ILE A 1 108 ? 4.798 8.442 -9.434 1.00 88.88 108 ILE A O 1
ATOM 885 N N . ALA A 1 109 ? 5.424 8.933 -7.347 1.00 85.50 109 ALA A N 1
ATOM 886 C CA . ALA A 1 109 ? 4.214 9.680 -7.015 1.00 85.50 109 ALA A CA 1
ATOM 887 C C . ALA A 1 109 ? 3.952 10.872 -7.951 1.00 85.50 109 ALA A C 1
ATOM 889 O O . ALA A 1 109 ? 2.789 11.184 -8.219 1.00 85.50 109 ALA A O 1
ATOM 890 N N . ARG A 1 110 ? 5.019 11.485 -8.481 1.00 84.56 110 ARG A N 1
ATOM 891 C CA . ARG A 1 110 ? 4.967 12.624 -9.411 1.00 84.56 110 ARG A CA 1
ATOM 892 C C . ARG A 1 110 ? 4.821 12.219 -10.880 1.00 84.56 110 ARG A C 1
ATOM 894 O O . ARG A 1 110 ? 4.613 13.091 -11.716 1.00 84.56 110 ARG A O 1
ATOM 901 N N . MET A 1 111 ? 4.935 10.930 -11.203 1.00 85.00 111 MET A N 1
ATOM 902 C CA . MET A 1 111 ? 4.727 10.435 -12.565 1.00 85.00 111 MET A CA 1
ATOM 903 C C . MET A 1 111 ? 3.247 10.506 -12.952 1.00 85.00 111 MET A C 1
ATOM 905 O O . MET A 1 111 ? 2.349 10.414 -12.107 1.00 85.00 111 MET A O 1
ATOM 909 N N . ASP A 1 112 ? 2.992 10.622 -14.252 1.00 82.50 112 ASP A N 1
ATOM 910 C CA . ASP A 1 112 ? 1.662 10.487 -14.830 1.00 82.50 112 ASP A CA 1
ATOM 911 C C . ASP A 1 112 ? 1.097 9.076 -14.605 1.00 82.50 112 ASP A C 1
ATOM 913 O O . ASP A 1 112 ? 1.820 8.104 -14.366 1.00 82.50 112 ASP A O 1
ATOM 917 N N . LEU A 1 113 ? -0.230 8.951 -14.681 1.00 79.44 113 LEU A N 1
ATOM 918 C CA . LEU A 1 113 ? -0.918 7.698 -14.369 1.00 79.44 113 LEU A CA 1
ATOM 919 C C . LEU A 1 113 ? -0.432 6.533 -15.244 1.00 79.44 113 LEU A C 1
ATOM 921 O O . LEU A 1 113 ? -0.328 5.410 -14.750 1.00 79.44 113 LEU A O 1
ATOM 925 N N . LYS A 1 114 ? -0.103 6.796 -16.517 1.00 81.00 114 LYS A N 1
ATOM 926 C CA . LYS A 1 114 ? 0.371 5.776 -17.456 1.00 81.00 114 LYS A CA 1
ATOM 927 C C . LYS A 1 114 ? 1.693 5.175 -16.983 1.00 81.00 114 LYS A C 1
ATOM 929 O O . LYS A 1 114 ? 1.742 3.967 -16.760 1.00 81.00 114 LYS A O 1
ATOM 934 N N . ASN A 1 115 ? 2.718 5.990 -16.732 1.00 82.81 115 ASN A N 1
ATOM 935 C CA . ASN A 1 115 ? 4.013 5.476 -16.280 1.00 82.81 115 ASN A CA 1
ATOM 936 C C . ASN A 1 115 ? 3.939 4.901 -14.860 1.00 82.81 115 ASN A C 1
ATOM 938 O O . ASN A 1 115 ? 4.471 3.824 -14.588 1.00 82.81 115 ASN A O 1
ATOM 942 N N . LYS A 1 116 ? 3.187 5.556 -13.969 1.00 86.94 116 LYS A N 1
ATOM 943 C CA . LYS A 1 116 ? 2.926 5.084 -12.602 1.00 86.94 116 LYS A CA 1
ATOM 944 C C . LYS A 1 116 ? 2.270 3.699 -12.567 1.00 86.94 116 LYS A C 1
ATOM 946 O O . LYS A 1 116 ? 2.585 2.892 -11.688 1.00 86.94 116 LYS A O 1
ATOM 951 N N . SER A 1 117 ? 1.381 3.399 -13.519 1.00 85.25 117 SER A N 1
ATOM 952 C CA . SER A 1 117 ? 0.658 2.123 -13.572 1.00 85.25 117 SER A CA 1
ATOM 953 C C . SER A 1 117 ? 1.590 0.909 -13.653 1.00 85.25 117 SER A C 1
ATOM 955 O O . SER A 1 117 ? 1.291 -0.124 -13.051 1.00 85.25 117 SER A O 1
ATOM 957 N N . HIS A 1 118 ? 2.756 1.045 -14.294 1.00 89.06 118 HIS A N 1
ATOM 958 C CA . HIS A 1 118 ? 3.748 -0.026 -14.403 1.00 89.06 118 HIS A CA 1
ATOM 959 C C . HIS A 1 118 ? 4.345 -0.411 -13.040 1.00 89.06 118 HIS A C 1
ATOM 961 O O . HIS A 1 118 ? 4.470 -1.598 -12.732 1.00 89.06 118 HIS A O 1
ATOM 967 N N . TYR A 1 119 ? 4.637 0.574 -12.187 1.00 91.50 119 TYR A N 1
ATOM 968 C CA . TYR A 1 119 ? 5.129 0.352 -10.822 1.00 91.50 119 TYR A CA 1
ATOM 969 C C . TYR A 1 119 ? 4.042 -0.243 -9.922 1.00 91.50 119 TYR A C 1
ATOM 971 O O . TYR A 1 119 ? 4.290 -1.181 -9.165 1.00 91.50 119 TYR A O 1
ATOM 979 N N . LEU A 1 120 ? 2.807 0.253 -10.037 1.00 88.94 120 LEU A N 1
ATOM 980 C CA . LEU A 1 120 ? 1.663 -0.289 -9.297 1.00 88.94 120 LEU A CA 1
ATOM 981 C C . LEU A 1 120 ? 1.361 -1.742 -9.688 1.00 88.94 120 LEU A C 1
ATOM 983 O O . LEU A 1 120 ? 0.995 -2.544 -8.827 1.00 88.94 120 LEU A O 1
ATOM 987 N N . GLN A 1 121 ? 1.542 -2.102 -10.961 1.00 90.81 121 GLN A N 1
ATOM 988 C CA . GLN A 1 121 ? 1.367 -3.475 -11.427 1.00 90.81 121 GLN A CA 1
ATOM 989 C C . GLN A 1 121 ? 2.369 -4.429 -10.765 1.00 90.81 121 GLN A C 1
ATOM 991 O O . GLN A 1 121 ? 1.986 -5.520 -10.352 1.00 90.81 121 GLN A O 1
ATOM 996 N N . VAL A 1 122 ? 3.621 -4.007 -10.578 1.00 90.38 122 VAL A N 1
ATOM 997 C CA . VAL A 1 122 ? 4.632 -4.795 -9.850 1.00 90.38 122 VAL A CA 1
ATOM 998 C C . VAL A 1 122 ? 4.211 -5.027 -8.396 1.00 90.38 122 VAL A C 1
ATOM 1000 O O . VAL A 1 122 ? 4.288 -6.152 -7.905 1.00 90.38 122 VAL A O 1
ATOM 1003 N N . VAL A 1 123 ? 3.694 -3.995 -7.719 1.00 88.56 123 VAL A N 1
ATOM 1004 C CA . VAL A 1 123 ? 3.191 -4.125 -6.339 1.00 88.56 123 VAL A CA 1
ATOM 1005 C C . VAL A 1 123 ? 2.011 -5.104 -6.264 1.00 88.56 123 VAL A C 1
ATOM 1007 O O . VAL A 1 123 ? 1.930 -5.906 -5.333 1.00 88.56 123 VAL A O 1
ATOM 1010 N N . ARG A 1 124 ? 1.120 -5.108 -7.267 1.00 86.88 124 ARG A N 1
ATOM 1011 C CA . ARG A 1 124 ? 0.034 -6.101 -7.366 1.00 86.88 124 ARG A CA 1
ATOM 1012 C C . ARG A 1 124 ? 0.572 -7.521 -7.523 1.00 86.88 124 ARG A C 1
ATOM 1014 O O . ARG A 1 124 ? 0.086 -8.419 -6.841 1.00 86.88 124 ARG A O 1
ATOM 1021 N N . LEU A 1 125 ? 1.587 -7.727 -8.365 1.00 88.31 125 LEU A N 1
ATOM 1022 C CA . LEU A 1 125 ? 2.215 -9.041 -8.542 1.00 88.31 125 LEU A CA 1
ATOM 1023 C C . LEU A 1 125 ? 2.841 -9.544 -7.236 1.00 88.31 125 LEU A C 1
ATOM 1025 O O . LEU A 1 125 ? 2.663 -10.705 -6.868 1.00 88.31 125 LEU A O 1
ATOM 1029 N N . TRP A 1 126 ? 3.524 -8.670 -6.498 1.00 86.25 126 TRP A N 1
ATOM 1030 C CA . TRP A 1 126 ? 4.089 -8.985 -5.184 1.00 86.25 126 TRP A CA 1
ATOM 1031 C C . TRP A 1 126 ? 3.037 -9.399 -4.154 1.00 86.25 126 TRP A C 1
ATOM 1033 O O . TRP A 1 126 ? 3.267 -10.336 -3.389 1.00 86.25 126 TRP A O 1
ATOM 1043 N N . GLN A 1 127 ? 1.877 -8.744 -4.162 1.00 84.50 127 GLN A N 1
ATOM 1044 C CA . GLN A 1 127 ? 0.749 -9.113 -3.312 1.00 84.50 127 GLN A CA 1
ATOM 1045 C C . GLN A 1 127 ? 0.139 -10.462 -3.719 1.00 84.50 127 GLN A C 1
ATOM 1047 O O . GLN A 1 127 ? -0.053 -11.323 -2.864 1.00 84.50 127 GLN A O 1
ATOM 1052 N N . GLN A 1 128 ? -0.135 -10.667 -5.013 1.00 84.12 128 GLN A N 1
ATOM 1053 C CA . GLN A 1 128 ? -0.733 -11.905 -5.537 1.00 84.12 128 GLN A CA 1
ATOM 1054 C C . GLN A 1 128 ? 0.140 -13.134 -5.273 1.00 84.12 128 GLN A C 1
ATOM 1056 O O . GLN A 1 128 ? -0.368 -14.198 -4.942 1.00 84.12 128 GLN A O 1
ATOM 1061 N N . SER A 1 129 ? 1.458 -12.975 -5.388 1.00 82.88 129 SER A N 1
ATOM 1062 C CA . SER A 1 129 ? 2.434 -14.040 -5.134 1.00 82.88 129 SER A CA 1
ATOM 1063 C C . SER A 1 129 ? 2.814 -14.188 -3.655 1.00 82.88 129 SER A C 1
ATOM 1065 O O . SER A 1 129 ? 3.697 -14.984 -3.337 1.00 82.88 129 SER A O 1
ATOM 1067 N N . SER A 1 130 ? 2.188 -13.411 -2.757 1.00 78.88 130 SER A N 1
ATOM 1068 C CA . SER A 1 130 ? 2.489 -13.364 -1.316 1.00 78.88 130 SER A CA 1
ATOM 1069 C C . SER A 1 130 ? 3.986 -13.216 -1.005 1.00 78.88 130 SER A C 1
ATOM 1071 O O . SER A 1 130 ? 4.475 -13.684 0.024 1.00 78.88 130 SER A O 1
ATOM 1073 N N . LYS A 1 131 ? 4.733 -12.550 -1.897 1.00 74.94 131 LYS A N 1
ATOM 1074 C CA . LYS A 1 131 ? 6.166 -12.274 -1.710 1.00 74.94 131 LYS A CA 1
ATOM 1075 C C . LYS A 1 131 ? 6.386 -11.292 -0.563 1.00 74.94 131 LYS A C 1
ATOM 1077 O O . LYS A 1 131 ? 7.371 -11.412 0.161 1.00 74.94 131 LYS A O 1
ATOM 1082 N N . PHE A 1 132 ? 5.432 -10.379 -0.373 1.00 75.00 132 PHE A N 1
ATOM 1083 C CA . PHE A 1 132 ? 5.41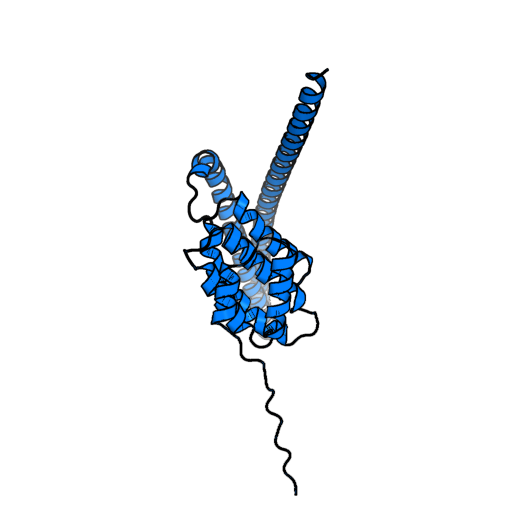3 -9.402 0.709 1.00 75.00 132 PHE A CA 1
ATOM 1084 C C . PHE A 1 132 ? 4.106 -9.468 1.509 1.00 75.00 132 PHE A C 1
ATOM 1086 O O . PHE A 1 132 ? 3.063 -9.815 0.947 1.00 75.00 132 PHE A O 1
ATOM 1093 N N . PRO A 1 133 ? 4.143 -9.102 2.805 1.00 76.25 133 PRO A N 1
ATOM 1094 C CA . PRO A 1 133 ? 2.947 -8.869 3.607 1.00 76.25 133 PRO A CA 1
ATOM 1095 C C . PRO A 1 133 ? 1.995 -7.868 2.946 1.00 76.25 133 PRO A C 1
ATOM 1097 O O . PRO A 1 133 ? 2.426 -6.865 2.372 1.00 76.25 133 PRO A O 1
ATOM 1100 N N . GLN A 1 134 ? 0.692 -8.113 3.085 1.00 78.31 134 GLN A N 1
ATOM 1101 C CA . GLN A 1 134 ? -0.350 -7.276 2.488 1.00 78.31 134 GLN A CA 1
ATOM 1102 C C . GLN A 1 134 ? -0.244 -5.808 2.924 1.00 78.31 134 GLN A C 1
ATOM 1104 O O . GLN A 1 134 ? -0.356 -4.919 2.085 1.00 78.31 134 GLN A O 1
ATOM 1109 N N . GLU A 1 135 ? 0.050 -5.559 4.200 1.00 76.69 135 GLU A N 1
ATOM 1110 C CA . GLU A 1 135 ? 0.214 -4.215 4.772 1.00 76.69 135 GLU A CA 1
ATOM 1111 C C . GLU A 1 135 ? 1.283 -3.388 4.044 1.00 76.69 135 GLU A C 1
ATOM 1113 O O . GLU A 1 135 ? 1.100 -2.198 3.787 1.00 76.69 135 GLU A O 1
ATOM 1118 N N . ILE A 1 136 ? 2.385 -4.030 3.648 1.00 79.38 136 ILE A N 1
ATOM 1119 C CA . ILE A 1 136 ? 3.482 -3.373 2.936 1.00 79.38 136 ILE A CA 1
ATOM 1120 C C . ILE A 1 136 ? 3.056 -3.032 1.508 1.00 79.38 136 ILE A C 1
ATOM 1122 O O . ILE A 1 136 ? 3.267 -1.908 1.051 1.00 79.38 136 ILE A O 1
AT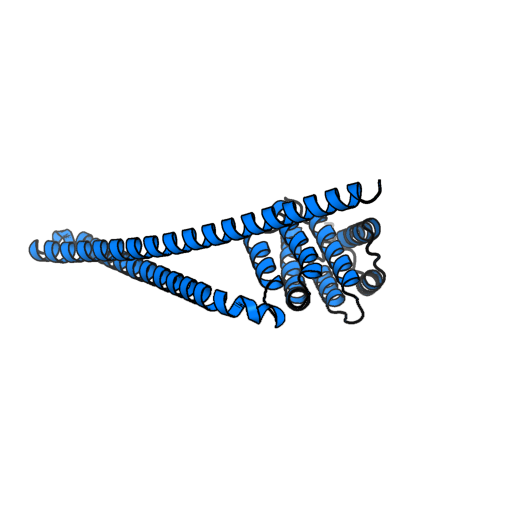OM 1126 N N . CYS A 1 137 ? 2.399 -3.963 0.814 1.00 84.06 137 CYS A N 1
ATOM 1127 C CA . CYS A 1 137 ? 1.876 -3.718 -0.530 1.00 84.06 137 CYS A CA 1
ATOM 1128 C C . CYS A 1 137 ? 0.820 -2.597 -0.551 1.00 84.06 137 CYS A C 1
ATOM 1130 O O . CYS A 1 137 ? 0.810 -1.788 -1.480 1.00 84.06 137 CYS A O 1
ATOM 1132 N N . GLU A 1 138 ? -0.048 -2.522 0.462 1.00 80.62 138 GLU A N 1
ATOM 1133 C CA . GLU A 1 138 ? -1.018 -1.429 0.624 1.00 80.62 138 GLU A CA 1
ATOM 1134 C C . GLU A 1 138 ? -0.316 -0.089 0.865 1.00 80.62 138 GLU A C 1
ATOM 1136 O O . GLU A 1 138 ? -0.579 0.887 0.158 1.00 80.62 138 GLU A O 1
ATOM 1141 N N . ARG A 1 139 ? 0.649 -0.046 1.795 1.00 81.31 139 ARG A N 1
ATOM 1142 C CA . ARG A 1 139 ? 1.432 1.165 2.082 1.00 81.31 139 ARG A CA 1
ATOM 1143 C C . ARG A 1 139 ? 2.126 1.699 0.830 1.00 81.31 139 ARG A C 1
ATOM 1145 O O . ARG A 1 139 ? 2.117 2.904 0.600 1.00 81.31 139 ARG A O 1
ATOM 1152 N N . LEU A 1 140 ? 2.681 0.828 -0.009 1.00 83.00 140 LEU A N 1
ATOM 1153 C CA . LEU A 1 140 ? 3.325 1.235 -1.262 1.00 83.00 140 LEU A CA 1
ATOM 1154 C C . LEU A 1 140 ? 2.341 1.759 -2.297 1.00 83.00 140 LEU A C 1
ATOM 1156 O O . LEU A 1 140 ? 2.627 2.756 -2.957 1.00 83.00 140 LEU A O 1
ATOM 1160 N N . ARG A 1 141 ? 1.168 1.129 -2.420 1.00 85.62 141 ARG A N 1
ATOM 1161 C CA . ARG A 1 141 ? 0.102 1.640 -3.288 1.00 85.62 141 ARG A CA 1
ATOM 1162 C C . ARG A 1 141 ? -0.334 3.036 -2.867 1.00 85.62 141 ARG A C 1
ATOM 1164 O O . ARG A 1 141 ? -0.505 3.886 -3.737 1.00 85.62 141 ARG A O 1
ATOM 1171 N N . LEU A 1 142 ? -0.460 3.288 -1.565 1.00 84.25 142 LEU A N 1
ATOM 1172 C CA . LEU A 1 142 ? -0.745 4.624 -1.042 1.00 84.25 142 LEU A CA 1
ATOM 1173 C C . LEU A 1 142 ? 0.398 5.593 -1.352 1.00 84.25 142 LEU A C 1
ATOM 1175 O O . LEU A 1 142 ? 0.148 6.645 -1.929 1.00 84.25 142 LEU A O 1
ATOM 1179 N N . LEU A 1 143 ? 1.648 5.216 -1.066 1.00 84.00 143 LEU A N 1
ATOM 1180 C CA . LEU A 1 143 ? 2.818 6.062 -1.312 1.00 84.00 143 LEU A CA 1
ATOM 1181 C C . LEU A 1 143 ? 2.954 6.465 -2.787 1.00 84.00 143 LEU A C 1
ATOM 1183 O O . LEU A 1 143 ? 3.173 7.640 -3.077 1.00 84.00 143 LEU A O 1
ATOM 1187 N N . PHE A 1 144 ? 2.759 5.534 -3.722 1.00 85.44 144 PHE A N 1
ATOM 1188 C CA . PHE A 1 144 ? 2.845 5.810 -5.162 1.00 85.44 144 PHE A CA 1
ATOM 1189 C C . PHE A 1 144 ? 1.647 6.618 -5.681 1.00 85.44 144 PHE A C 1
ATOM 1191 O O . PHE A 1 144 ? 1.769 7.358 -6.659 1.00 85.44 144 PHE A O 1
ATOM 1198 N N . ASN A 1 145 ? 0.493 6.522 -5.018 1.00 78.94 145 ASN A N 1
ATOM 1199 C CA . ASN A 1 145 ? -0.700 7.306 -5.339 1.00 78.94 145 ASN A CA 1
ATOM 1200 C C . ASN A 1 145 ? -0.832 8.598 -4.527 1.00 78.94 145 ASN A C 1
ATOM 1202 O O . ASN A 1 145 ? -1.798 9.328 -4.733 1.00 78.94 145 ASN A O 1
ATOM 1206 N N . SER A 1 146 ? 0.124 8.916 -3.648 1.00 71.62 146 SER A N 1
ATOM 1207 C CA . SER A 1 146 ? 0.146 10.185 -2.917 1.00 71.62 146 SER A CA 1
ATOM 1208 C C . SER A 1 146 ? 0.137 11.326 -3.930 1.00 71.62 146 SER A C 1
ATOM 1210 O O . SER A 1 146 ? 1.130 11.552 -4.623 1.00 71.62 146 SER A O 1
ATOM 1212 N N . ASN A 1 147 ? -0.992 12.022 -4.053 1.00 56.00 147 ASN A N 1
ATOM 1213 C CA . ASN A 1 147 ? -1.154 13.132 -4.983 1.00 56.00 147 ASN A CA 1
ATOM 1214 C C . ASN A 1 147 ? -0.175 14.258 -4.633 1.00 56.00 147 ASN A C 1
ATOM 1216 O O . ASN A 1 147 ? -0.477 15.149 -3.844 1.00 56.00 147 ASN A O 1
ATOM 1220 N N . SER A 1 148 ? 0.998 14.240 -5.258 1.00 47.34 148 SER A N 1
ATOM 1221 C CA . SER A 1 148 ? 1.917 15.371 -5.299 1.00 47.34 148 SER A CA 1
ATOM 1222 C C . SER A 1 148 ? 1.703 16.116 -6.618 1.00 47.34 148 SER A C 1
ATOM 1224 O O . SER A 1 148 ? 2.515 16.050 -7.527 1.00 47.34 148 SER A O 1
ATOM 1226 N N . GLY A 1 149 ? 0.557 16.805 -6.699 1.00 42.19 149 GLY A N 1
ATOM 1227 C CA . GLY A 1 149 ? 0.294 17.893 -7.646 1.00 42.19 149 GLY A CA 1
ATOM 1228 C C . GLY A 1 149 ? 0.088 17.517 -9.116 1.00 42.19 149 GLY A C 1
ATOM 1229 O O . GLY A 1 149 ? 0.977 17.743 -9.920 1.00 42.19 149 GLY A O 1
ATOM 1230 N N . ASN A 1 150 ? -1.128 17.107 -9.492 1.00 37.56 150 ASN A N 1
ATOM 1231 C CA . ASN A 1 150 ? -1.635 17.322 -10.855 1.00 37.56 150 ASN A CA 1
ATOM 1232 C C . ASN A 1 150 ? -2.924 18.152 -10.777 1.00 37.56 150 ASN A C 1
ATOM 1234 O O . ASN A 1 150 ? -3.968 17.670 -10.331 1.00 37.56 150 ASN A O 1
ATOM 1238 N N . GLN A 1 151 ? -2.815 19.428 -11.161 1.00 44.19 151 GLN A N 1
ATOM 1239 C CA . GLN A 1 151 ? -3.873 20.442 -11.080 1.00 44.19 151 GLN A CA 1
ATOM 1240 C C . GLN 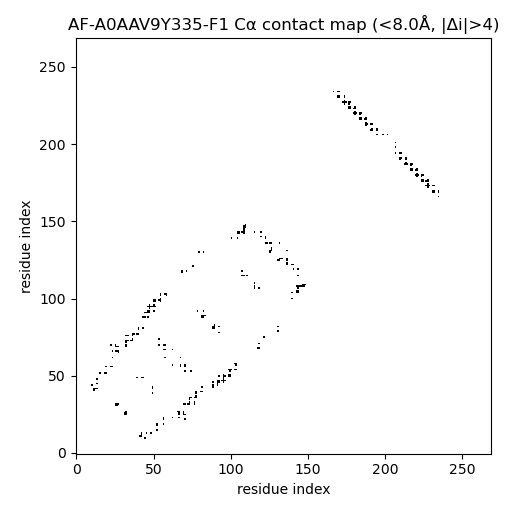A 1 151 ? -5.009 20.240 -12.100 1.00 44.19 151 GLN A C 1
ATOM 1242 O O . GLN A 1 151 ? -6.073 20.830 -11.935 1.00 44.19 151 GLN A O 1
ATOM 1247 N N . ASP A 1 152 ? -4.857 19.364 -13.095 1.00 40.38 152 ASP A N 1
ATOM 1248 C CA . ASP A 1 152 ? -5.873 19.196 -14.147 1.00 40.38 152 ASP A CA 1
ATOM 1249 C C . ASP A 1 152 ? -7.115 18.406 -13.704 1.00 40.38 152 ASP A C 1
ATOM 1251 O O . ASP A 1 152 ? -8.191 18.557 -14.278 1.00 40.38 152 ASP A O 1
ATOM 1255 N N . THR A 1 153 ? -7.028 17.657 -12.603 1.00 40.53 153 THR A N 1
ATOM 1256 C CA . THR A 1 153 ? -8.178 16.925 -12.039 1.00 40.53 153 THR A CA 1
ATOM 1257 C C . THR A 1 153 ? -9.119 17.836 -11.223 1.00 40.53 153 THR A C 1
ATOM 1259 O O . THR A 1 153 ? -10.214 17.430 -10.838 1.00 40.53 153 THR A O 1
ATOM 1262 N N . GLN A 1 154 ? -8.732 19.091 -10.941 1.00 37.41 154 GLN A N 1
ATOM 1263 C CA . GLN A 1 154 ? -9.453 19.962 -9.995 1.00 37.41 154 GLN A CA 1
ATOM 1264 C C . GLN A 1 154 ? -10.829 20.445 -10.472 1.00 37.41 154 GLN A C 1
ATOM 1266 O O . GLN A 1 154 ? -11.655 20.813 -9.635 1.00 37.41 154 GLN A O 1
ATOM 1271 N N . ARG A 1 155 ? -11.119 20.451 -11.780 1.00 40.66 155 ARG A N 1
ATOM 1272 C CA . ARG A 1 155 ? -12.411 20.976 -12.260 1.00 40.66 155 ARG A CA 1
ATOM 1273 C C . ARG A 1 155 ? -13.567 19.992 -12.049 1.00 40.66 155 ARG A C 1
ATOM 1275 O O . ARG A 1 155 ? -14.637 20.438 -11.644 1.00 40.66 155 ARG A O 1
ATOM 1282 N N . GLU A 1 156 ? -13.339 18.684 -12.175 1.00 37.50 156 GLU A N 1
ATOM 1283 C CA . GLU A 1 156 ? -14.353 17.656 -11.861 1.00 37.50 156 GLU A CA 1
ATOM 1284 C C . GLU A 1 156 ? -14.375 17.263 -10.368 1.00 37.50 156 GLU A C 1
ATOM 1286 O O . GLU A 1 156 ? -15.448 17.026 -9.807 1.00 37.50 156 GLU A O 1
ATOM 1291 N N . LEU A 1 157 ? -13.228 17.321 -9.673 1.00 39.53 157 LEU A N 1
ATOM 1292 C CA . LEU A 1 157 ? -13.115 17.034 -8.230 1.00 39.53 157 LEU A CA 1
ATOM 1293 C C . LEU A 1 157 ? -13.849 18.028 -7.319 1.00 39.53 157 LEU A C 1
ATOM 1295 O O . LEU A 1 157 ? -14.143 17.697 -6.175 1.00 39.53 157 LEU A O 1
ATOM 1299 N N . SER A 1 158 ? -14.177 19.233 -7.792 1.00 40.88 158 SER A N 1
ATOM 1300 C CA . SER A 1 158 ? -14.832 20.262 -6.965 1.00 40.88 158 SER A CA 1
ATOM 1301 C C . SER A 1 158 ? -16.223 19.856 -6.438 1.00 40.88 158 SER A C 1
ATOM 1303 O O . SER A 1 158 ? -16.688 20.392 -5.427 1.00 40.88 158 SER A O 1
ATOM 1305 N N . SER A 1 159 ? -16.873 18.881 -7.087 1.00 46.97 159 SER A N 1
ATOM 1306 C CA . SER A 1 159 ? -18.146 18.294 -6.649 1.00 46.97 159 SER A CA 1
ATOM 1307 C C . SER A 1 159 ? -17.974 17.009 -5.821 1.00 46.97 159 SER A C 1
ATOM 1309 O O . SER A 1 159 ? -18.715 16.821 -4.853 1.00 46.97 159 SER A O 1
ATOM 1311 N N . LEU A 1 160 ? -16.963 16.180 -6.128 1.00 48.16 160 LEU A N 1
ATOM 1312 C CA . LEU A 1 160 ? -16.591 14.996 -5.337 1.00 48.16 160 LEU A CA 1
ATOM 1313 C C . LEU A 1 160 ? -16.066 15.372 -3.943 1.00 48.16 160 LEU A C 1
ATOM 1315 O O . LEU A 1 160 ? -16.482 14.785 -2.949 1.00 48.16 160 LEU A O 1
ATOM 1319 N N . ASP A 1 161 ? -15.257 16.430 -3.850 1.00 56.44 161 ASP A N 1
ATOM 1320 C CA . ASP A 1 161 ? -14.587 16.870 -2.619 1.00 56.44 161 ASP A CA 1
ATOM 1321 C C . ASP A 1 161 ? -15.578 17.181 -1.477 1.00 56.44 161 ASP A C 1
ATOM 1323 O O . ASP A 1 161 ? -15.277 16.979 -0.305 1.00 56.44 161 ASP A O 1
ATOM 1327 N N . LYS A 1 162 ? -16.816 17.599 -1.784 1.00 60.06 162 LYS A N 1
ATOM 1328 C CA . LYS A 1 162 ? -17.859 17.805 -0.758 1.00 60.06 162 LYS A CA 1
ATOM 1329 C C . LYS A 1 162 ? -18.471 16.496 -0.253 1.00 60.06 162 LYS A C 1
ATOM 1331 O O . LYS A 1 162 ? -18.765 16.393 0.939 1.00 60.06 162 LYS A O 1
ATOM 1336 N N . LYS A 1 163 ? -18.691 15.521 -1.141 1.00 61.38 163 LYS A N 1
ATOM 1337 C CA . LYS A 1 163 ? -19.269 14.213 -0.792 1.00 61.38 163 LYS A CA 1
ATOM 1338 C C . LYS A 1 163 ? -18.255 13.379 -0.006 1.00 61.38 163 LYS A C 1
ATOM 1340 O O . LYS A 1 163 ? -18.610 12.837 1.037 1.00 61.38 163 LYS A O 1
ATOM 1345 N N . ASP A 1 164 ? -16.995 13.401 -0.430 1.00 65.44 164 ASP A N 1
ATOM 1346 C CA . ASP A 1 164 ? -15.897 12.669 0.205 1.00 65.44 164 ASP A CA 1
ATOM 1347 C C . ASP A 1 164 ? -15.548 13.255 1.579 1.00 65.44 164 ASP A C 1
ATOM 1349 O O . ASP A 1 164 ? -15.370 12.515 2.550 1.00 65.44 164 ASP A O 1
ATOM 1353 N N . LYS A 1 165 ? -15.553 14.590 1.721 1.00 71.75 165 LYS A N 1
ATOM 1354 C CA . LYS A 1 165 ? -15.410 15.250 3.032 1.00 71.75 165 LYS A CA 1
ATOM 1355 C C . LYS A 1 165 ? -16.546 14.897 3.981 1.00 71.75 165 LYS A C 1
ATOM 1357 O O . LYS A 1 165 ? -16.288 14.624 5.150 1.00 71.75 165 LYS A O 1
ATOM 1362 N N . LYS A 1 166 ? -17.793 14.884 3.496 1.00 76.69 166 LYS A N 1
ATOM 1363 C CA . LYS A 1 166 ? -18.948 14.489 4.310 1.00 76.69 166 LYS A CA 1
ATOM 1364 C C . LYS A 1 166 ? -18.824 13.035 4.764 1.00 76.69 166 LYS A C 1
ATOM 1366 O O . LYS A 1 166 ? -18.951 12.768 5.951 1.00 76.69 166 LYS A O 1
ATOM 1371 N N . MET A 1 167 ? -18.506 12.126 3.849 1.00 75.88 167 MET A N 1
ATOM 1372 C CA . MET A 1 167 ? -18.331 10.714 4.173 1.00 75.88 167 MET A CA 1
ATOM 1373 C C . MET A 1 167 ? -17.185 10.487 5.167 1.00 75.88 167 MET A C 1
ATOM 1375 O O . MET A 1 167 ? -17.345 9.750 6.133 1.00 75.88 167 MET A O 1
ATOM 1379 N N . THR A 1 168 ? -16.060 11.180 4.992 1.00 74.62 168 THR A N 1
ATOM 1380 C CA . THR A 1 168 ? -14.936 11.127 5.938 1.00 74.62 168 THR A CA 1
ATOM 1381 C C . THR A 1 168 ? -15.346 11.619 7.329 1.00 74.62 168 THR A C 1
ATOM 1383 O O . THR A 1 168 ? -15.004 10.996 8.333 1.00 74.62 168 THR A O 1
ATOM 1386 N N . LEU A 1 169 ? -16.112 12.711 7.411 1.00 77.44 169 LEU A N 1
ATOM 1387 C CA . LEU A 1 169 ? -16.637 13.226 8.678 1.00 77.44 169 LEU A CA 1
ATOM 1388 C C . LEU A 1 169 ? -17.635 12.261 9.331 1.00 77.44 169 LEU A C 1
ATOM 1390 O O . LEU A 1 169 ? -17.573 12.059 10.543 1.00 77.44 169 LEU A O 1
ATOM 1394 N N . ASP A 1 170 ? -18.514 11.639 8.546 1.00 74.44 170 ASP A N 1
ATOM 1395 C CA . ASP A 1 170 ? -19.487 10.652 9.024 1.00 74.44 170 ASP A CA 1
ATOM 1396 C C . ASP A 1 170 ? -18.783 9.382 9.551 1.00 74.44 170 ASP A C 1
ATOM 1398 O O . ASP A 1 170 ? -19.161 8.849 10.599 1.00 74.44 170 ASP A O 1
ATOM 1402 N N . LEU A 1 171 ? -17.689 8.953 8.909 1.00 78.44 171 LEU A N 1
ATOM 1403 C CA . LEU A 1 171 ? -16.825 7.869 9.392 1.00 78.44 171 LEU A CA 1
ATOM 1404 C C . LEU A 1 171 ? -16.126 8.232 10.707 1.00 78.44 171 LEU A C 1
ATOM 1406 O O . LEU A 1 171 ? -16.186 7.458 11.660 1.00 78.44 171 LEU A O 1
ATOM 1410 N N . ILE A 1 172 ? -15.513 9.417 10.796 1.00 78.75 172 ILE A N 1
ATOM 1411 C CA . ILE A 1 172 ? -14.875 9.900 12.035 1.00 78.75 172 ILE A CA 1
ATOM 1412 C C . ILE A 1 172 ? -15.898 9.958 13.175 1.00 78.75 172 ILE A C 1
ATOM 1414 O O . ILE A 1 172 ? -15.623 9.502 14.285 1.00 78.75 172 ILE A O 1
ATOM 1418 N N . LYS A 1 173 ? -17.101 10.473 12.903 1.00 77.69 173 LYS A N 1
ATOM 1419 C CA . LYS A 1 173 ? -18.192 10.535 13.881 1.00 77.69 173 LYS A CA 1
ATOM 1420 C C . LYS A 1 173 ? -18.615 9.141 14.348 1.00 77.69 173 LYS A C 1
ATOM 1422 O O . LYS A 1 173 ? -18.837 8.947 15.540 1.00 77.69 173 LYS A O 1
ATOM 1427 N N . SER A 1 174 ? -18.688 8.176 13.435 1.00 76.00 174 SER A N 1
ATOM 1428 C CA . SER A 1 174 ? -19.020 6.782 13.757 1.00 76.00 174 SER A CA 1
ATOM 1429 C C . SER A 1 174 ? -17.949 6.130 14.627 1.00 76.00 174 SER A C 1
ATOM 1431 O O . SER A 1 174 ? -18.269 5.511 15.636 1.00 76.00 174 SER A O 1
ATOM 1433 N N . LEU A 1 175 ? -16.672 6.322 14.290 1.00 80.25 175 LEU A N 1
ATOM 1434 C CA . LEU A 1 175 ? -15.553 5.795 15.073 1.00 80.25 175 LEU A CA 1
ATOM 1435 C C . LEU A 1 175 ? -15.507 6.391 16.485 1.00 80.25 175 LEU A C 1
ATOM 1437 O O . LEU A 1 175 ? -15.286 5.659 17.447 1.00 80.25 175 LEU A O 1
ATOM 1441 N N . ASN A 1 176 ? -15.774 7.692 16.625 1.00 82.19 176 ASN A N 1
ATOM 1442 C CA . ASN A 1 176 ? -15.861 8.332 17.938 1.00 82.19 176 ASN A CA 1
ATOM 1443 C C . ASN A 1 176 ? -17.016 7.766 18.774 1.00 82.19 176 ASN A C 1
ATOM 1445 O O . ASN A 1 176 ? -16.812 7.468 19.944 1.00 82.19 176 ASN A O 1
ATOM 1449 N N . ARG A 1 177 ? -18.188 7.522 18.172 1.00 78.88 177 ARG A N 1
ATOM 1450 C CA . ARG A 1 177 ? -19.325 6.886 18.861 1.00 78.88 177 ARG A CA 1
ATOM 1451 C C . ARG A 1 177 ? -19.021 5.459 19.317 1.00 78.88 177 ARG A C 1
ATOM 1453 O O . ARG A 1 177 ? -19.383 5.088 20.426 1.00 78.88 177 ARG A O 1
ATOM 1460 N N . ILE A 1 178 ? -18.320 4.671 18.497 1.00 80.38 178 ILE A N 1
ATOM 1461 C CA . ILE A 1 178 ? -17.868 3.322 18.886 1.00 80.38 178 ILE A CA 1
ATOM 1462 C C . ILE A 1 178 ? -16.909 3.407 20.072 1.00 80.38 178 ILE A C 1
ATOM 1464 O O . ILE A 1 178 ? -17.026 2.628 21.015 1.00 80.38 178 ILE A O 1
ATOM 1468 N N . LYS A 1 179 ? -15.973 4.360 20.040 1.00 86.25 179 LYS A N 1
ATOM 1469 C CA . LYS A 1 179 ? -15.036 4.587 21.139 1.00 86.25 179 LYS A CA 1
ATOM 1470 C C . LYS A 1 179 ? -15.769 4.965 22.433 1.00 86.25 179 LYS A C 1
ATOM 1472 O O . LYS A 1 179 ? -15.495 4.363 23.464 1.00 86.25 179 LYS A O 1
ATOM 1477 N N . GLU A 1 180 ? -16.710 5.906 22.372 1.00 85.25 180 GLU A N 1
ATOM 1478 C CA . GLU A 1 180 ? -17.538 6.314 23.519 1.00 85.25 180 GLU A CA 1
ATOM 1479 C C . GLU A 1 180 ? -18.345 5.133 24.080 1.00 85.25 180 GLU A C 1
ATOM 1481 O O . GLU A 1 180 ? -18.320 4.881 25.284 1.00 85.25 180 GLU A O 1
ATOM 1486 N N . GLY A 1 181 ? -18.989 4.345 23.212 1.00 79.50 181 GLY A N 1
ATOM 1487 C CA . GLY A 1 181 ? -19.710 3.141 23.624 1.00 79.50 181 GLY A CA 1
ATOM 1488 C C . GLY A 1 181 ? -18.797 2.105 24.288 1.00 79.50 181 GLY A C 1
ATOM 1489 O O . GLY A 1 181 ? -19.154 1.531 25.319 1.00 79.50 181 GLY A O 1
ATOM 1490 N N . TYR A 1 182 ? -17.595 1.890 23.754 1.00 84.25 182 TYR A N 1
ATOM 1491 C CA . TYR A 1 182 ? -16.617 0.987 24.361 1.00 84.25 182 TYR A CA 1
ATOM 1492 C C . TYR A 1 182 ? -16.176 1.464 25.754 1.00 84.25 182 TYR A C 1
ATOM 1494 O O . TYR A 1 182 ? -16.100 0.666 26.685 1.00 84.25 182 TYR A O 1
ATOM 1502 N N . GLU A 1 183 ? -15.934 2.765 25.930 1.00 88.38 183 GLU A N 1
ATOM 1503 C CA . GLU A 1 183 ? -15.590 3.341 27.235 1.00 88.38 183 GLU A CA 1
ATOM 1504 C C . GLU A 1 183 ? -16.718 3.171 28.266 1.00 88.38 183 GLU A C 1
ATOM 1506 O O . GLU A 1 183 ? -16.436 2.910 29.437 1.00 88.38 183 GLU A O 1
ATOM 1511 N N . LEU A 1 184 ? -17.985 3.271 27.848 1.00 82.56 184 LEU A N 1
ATOM 1512 C CA . LEU A 1 184 ? -19.140 2.999 28.713 1.00 82.56 184 LEU A CA 1
ATOM 1513 C C . LEU A 1 184 ? -19.216 1.526 29.134 1.00 82.56 184 LEU A C 1
ATOM 1515 O O . LEU A 1 184 ? -19.448 1.250 30.306 1.00 82.56 184 LEU A O 1
ATOM 1519 N N . VAL A 1 185 ? -18.958 0.589 28.217 1.00 83.06 185 VAL A N 1
ATOM 1520 C CA . VAL A 1 185 ? -18.899 -0.854 28.525 1.00 83.06 185 VAL A CA 1
ATOM 1521 C C . VAL A 1 185 ? -17.794 -1.165 29.527 1.00 83.06 185 VAL A C 1
ATOM 1523 O O . VAL A 1 185 ? -18.031 -1.908 30.472 1.00 83.06 185 VAL A O 1
ATOM 1526 N N . MET A 1 186 ? -16.608 -0.575 29.354 1.00 86.62 186 MET A N 1
ATOM 1527 C CA . MET A 1 186 ? -15.491 -0.776 30.281 1.00 86.62 186 MET A CA 1
ATOM 1528 C C . MET A 1 186 ? -15.809 -0.258 31.687 1.00 86.62 186 MET A C 1
ATOM 1530 O O . MET A 1 186 ? -15.482 -0.919 32.668 1.00 86.62 186 MET A O 1
ATOM 1534 N N . LYS A 1 187 ? -16.466 0.905 31.790 1.00 85.31 187 LYS A N 1
ATOM 1535 C CA . LYS A 1 187 ? -16.915 1.450 33.081 1.00 85.31 187 LYS A CA 1
ATOM 1536 C C . LYS A 1 187 ? -17.980 0.569 33.726 1.00 85.31 187 LYS A C 1
ATOM 1538 O O . LYS A 1 187 ? -17.874 0.281 34.913 1.00 85.31 187 LYS A O 1
ATOM 1543 N N . ALA A 1 188 ? -18.961 0.119 32.945 1.00 79.31 188 ALA A N 1
ATOM 1544 C CA . ALA A 1 188 ? -20.028 -0.744 33.432 1.00 79.31 188 ALA A CA 1
ATOM 1545 C C . ALA A 1 188 ? -19.485 -2.089 33.936 1.00 79.31 188 ALA A C 1
ATOM 1547 O O . ALA A 1 188 ? -19.912 -2.544 34.994 1.00 79.31 188 ALA A O 1
ATOM 1548 N N . ASP A 1 189 ? -18.508 -2.669 33.229 1.00 84.81 189 ASP A N 1
ATOM 1549 C CA . ASP A 1 189 ? -17.836 -3.916 33.613 1.00 84.81 189 ASP A CA 1
ATOM 1550 C C . ASP A 1 189 ? -17.004 -3.737 34.892 1.00 84.81 189 ASP A C 1
ATOM 1552 O O . ASP A 1 189 ? -17.111 -4.528 35.826 1.00 84.81 189 ASP A O 1
ATOM 1556 N N . GLU A 1 190 ? -16.232 -2.651 35.007 1.00 86.88 190 GLU A N 1
ATOM 1557 C CA . GLU A 1 190 ? -15.493 -2.341 36.237 1.00 86.88 190 GLU A CA 1
ATOM 1558 C C . GLU A 1 190 ? -16.437 -2.155 37.439 1.00 86.88 190 GLU A C 1
ATOM 1560 O O . GLU A 1 190 ? -16.171 -2.646 38.542 1.00 86.88 190 GLU A O 1
ATOM 1565 N N . GLU A 1 191 ? -17.567 -1.480 37.229 1.00 83.75 191 GLU A N 1
ATOM 1566 C CA . GLU A 1 191 ? -18.573 -1.239 38.257 1.00 83.75 191 GLU A CA 1
ATOM 1567 C C . GLU A 1 191 ? -19.313 -2.534 38.645 1.00 83.75 191 GLU A C 1
ATOM 1569 O O . GLU A 1 191 ? -19.484 -2.797 39.838 1.00 83.75 191 GLU A O 1
ATOM 1574 N N . GLU A 1 192 ? -19.630 -3.409 37.686 1.00 82.62 192 GLU A N 1
ATOM 1575 C CA . GLU A 1 192 ? -20.177 -4.749 37.931 1.00 82.62 192 GLU A CA 1
ATOM 1576 C C . GLU A 1 192 ? -19.200 -5.623 38.735 1.00 82.62 192 GLU A C 1
ATOM 1578 O O . GLU A 1 192 ? -19.581 -6.214 39.750 1.00 82.62 192 GLU A O 1
ATOM 1583 N N . GLN A 1 193 ? -17.918 -5.643 38.364 1.00 84.81 193 GLN A N 1
ATOM 1584 C CA . GLN A 1 193 ? -16.879 -6.372 39.100 1.00 84.81 193 GLN A CA 1
ATOM 1585 C C . GLN A 1 193 ? -16.740 -5.879 40.546 1.00 84.81 193 GLN A C 1
ATOM 1587 O O . GLN A 1 193 ? -16.522 -6.677 41.461 1.00 84.81 193 GLN A O 1
ATOM 1592 N N . ASN A 1 194 ? -16.887 -4.574 40.782 1.00 83.69 194 ASN A N 1
ATOM 1593 C CA . ASN A 1 194 ? -16.875 -4.013 42.132 1.00 83.69 194 ASN A CA 1
ATOM 1594 C C . ASN A 1 194 ? -18.113 -4.431 42.938 1.00 83.69 194 ASN A C 1
ATOM 1596 O O . ASN A 1 194 ? -17.983 -4.776 44.112 1.00 83.69 194 ASN A O 1
ATOM 1600 N N . ILE A 1 195 ? -19.297 -4.487 42.317 1.00 81.75 195 ILE A N 1
ATOM 1601 C CA . ILE A 1 195 ? -20.513 -5.013 42.963 1.00 81.75 195 ILE A CA 1
ATOM 1602 C C . ILE A 1 195 ? -20.327 -6.486 43.353 1.00 81.75 195 ILE A C 1
ATOM 1604 O O . ILE A 1 195 ? -20.687 -6.870 44.466 1.00 81.75 195 ILE A O 1
ATOM 1608 N N . ILE A 1 196 ? -19.741 -7.299 42.468 1.00 82.38 196 ILE A N 1
ATOM 1609 C CA . ILE A 1 196 ? -19.480 -8.725 42.717 1.00 82.38 196 ILE A CA 1
ATOM 1610 C C . ILE A 1 196 ? -18.479 -8.915 43.868 1.00 82.38 196 ILE A C 1
ATOM 1612 O O . ILE A 1 196 ? -18.654 -9.810 44.692 1.00 82.38 196 ILE A O 1
ATOM 1616 N N . LYS A 1 197 ? -17.446 -8.073 43.972 1.00 83.69 197 LYS A N 1
ATOM 1617 C CA . LYS A 1 197 ? -16.467 -8.136 45.075 1.00 83.69 197 LYS A CA 1
ATOM 1618 C C . LYS A 1 197 ? -17.052 -7.716 46.425 1.00 83.69 197 LYS A C 1
ATOM 1620 O O . LYS A 1 197 ? -16.623 -8.223 47.456 1.00 83.69 197 LYS A O 1
ATOM 1625 N N . GLU A 1 198 ? -18.025 -6.807 46.429 1.00 82.50 198 GLU A N 1
ATOM 1626 C CA . GLU A 1 198 ? -18.654 -6.253 47.637 1.00 82.50 198 GLU A CA 1
ATOM 1627 C C . GLU A 1 198 ? -20.020 -6.902 47.951 1.00 82.50 198 GLU A C 1
ATOM 1629 O O . GLU A 1 198 ? -20.877 -6.320 48.629 1.00 82.50 198 GLU A O 1
ATOM 1634 N N . ILE A 1 199 ? -20.250 -8.123 47.449 1.00 75.69 199 ILE A N 1
ATOM 1635 C CA . ILE A 1 199 ? -21.567 -8.770 47.477 1.00 75.69 199 ILE A CA 1
ATOM 1636 C C . ILE A 1 199 ? -22.067 -9.077 48.892 1.00 75.69 199 ILE A C 1
ATOM 1638 O O . ILE A 1 199 ? -23.275 -9.134 49.093 1.00 75.69 199 ILE A O 1
ATOM 1642 N N . ASP A 1 200 ? -21.183 -9.215 49.877 1.00 76.31 200 ASP A N 1
ATOM 1643 C CA . ASP A 1 200 ? -21.559 -9.495 51.270 1.00 76.31 200 ASP A CA 1
ATOM 1644 C C . ASP A 1 200 ? -21.554 -8.237 52.156 1.00 76.31 200 ASP A C 1
ATOM 1646 O O . ASP A 1 200 ? -22.114 -8.243 53.251 1.00 76.31 200 ASP A O 1
ATOM 1650 N N . THR A 1 201 ? -20.957 -7.137 51.686 1.00 79.44 201 THR A N 1
ATOM 1651 C CA . THR A 1 201 ? -20.768 -5.894 52.453 1.00 79.44 201 THR A CA 1
ATOM 1652 C C . THR A 1 201 ? -21.774 -4.800 52.108 1.00 79.44 201 THR A C 1
ATOM 1654 O O . THR A 1 201 ? -22.078 -3.962 52.957 1.00 79.44 201 THR A O 1
ATOM 1657 N N . LEU A 1 202 ? -22.322 -4.791 50.890 1.00 80.75 202 LEU A N 1
ATOM 1658 C CA . LEU A 1 202 ? -23.310 -3.793 50.474 1.00 80.75 202 LEU A CA 1
ATOM 1659 C C . LEU A 1 202 ? -24.740 -4.173 50.882 1.00 80.75 202 LEU A C 1
ATOM 1661 O O . LEU A 1 202 ? -25.153 -5.335 50.802 1.00 80.75 202 LEU A O 1
ATOM 1665 N N . SER A 1 203 ? -25.543 -3.162 51.226 1.00 85.62 203 SER A N 1
ATOM 1666 C CA . SER A 1 203 ? -26.989 -3.337 51.380 1.00 85.62 203 SER A CA 1
ATOM 1667 C C . SER A 1 203 ? -27.651 -3.625 50.028 1.00 85.62 203 SER A C 1
ATOM 1669 O O . SER A 1 203 ? -27.162 -3.224 48.967 1.00 85.62 203 SER A O 1
ATOM 1671 N N . GLN A 1 204 ? -28.795 -4.309 50.056 1.00 80.19 204 GLN A N 1
ATOM 1672 C CA . GLN A 1 204 ? -29.513 -4.690 48.838 1.00 80.19 204 GLN A CA 1
ATOM 1673 C C . GLN A 1 204 ? -29.967 -3.474 48.010 1.00 80.19 204 GLN A C 1
ATOM 1675 O O . GLN A 1 204 ? -29.930 -3.521 46.783 1.00 80.19 204 GLN A O 1
ATOM 1680 N N . GLU A 1 205 ? -30.337 -2.364 48.657 1.00 81.69 205 GLU A N 1
ATOM 1681 C CA . GLU A 1 205 ? -30.689 -1.110 47.971 1.00 81.69 205 GLU A CA 1
ATOM 1682 C C . GLU A 1 205 ? -29.505 -0.510 47.206 1.00 81.69 205 GLU A C 1
ATOM 1684 O O . GLU A 1 205 ? -29.669 -0.067 46.069 1.00 81.69 205 GLU A O 1
ATOM 1689 N N . VAL A 1 206 ? -28.299 -0.545 47.784 1.00 81.31 206 VAL A N 1
ATOM 1690 C CA . VAL A 1 206 ? -27.094 -0.015 47.130 1.00 81.31 206 VAL A CA 1
ATOM 1691 C C . VAL A 1 206 ? -26.684 -0.895 45.948 1.00 81.31 206 VAL A C 1
ATOM 1693 O O . VAL A 1 206 ? -26.354 -0.362 44.889 1.00 81.31 206 VAL A O 1
ATOM 1696 N N . LYS A 1 207 ? -26.778 -2.226 46.078 1.00 80.12 207 LYS A N 1
ATOM 1697 C CA . LYS A 1 207 ? -26.533 -3.159 44.961 1.00 80.12 207 LYS A CA 1
ATOM 1698 C C . LYS A 1 207 ? -27.503 -2.926 43.807 1.00 80.12 207 LYS A C 1
ATOM 1700 O O . LYS A 1 207 ? -27.070 -2.795 42.668 1.00 80.12 207 LYS A O 1
ATOM 1705 N N . ASN A 1 208 ? -28.799 -2.820 44.104 1.00 83.38 208 ASN A N 1
ATOM 1706 C CA . ASN A 1 208 ? -29.827 -2.591 43.089 1.00 83.38 208 ASN A CA 1
ATOM 1707 C C . ASN A 1 208 ? -29.645 -1.240 42.380 1.00 83.38 208 ASN A C 1
ATOM 1709 O O . ASN A 1 208 ? -29.861 -1.150 41.174 1.00 83.38 208 ASN A O 1
ATOM 1713 N N . SER A 1 209 ? -29.229 -0.203 43.113 1.00 84.81 209 SER A N 1
ATOM 1714 C CA . SER A 1 209 ? -28.917 1.110 42.540 1.00 84.81 209 SER A CA 1
ATOM 1715 C C . SER A 1 209 ? -27.722 1.044 41.583 1.00 84.81 209 SER A C 1
ATOM 1717 O O . SER A 1 209 ? -27.843 1.456 40.431 1.00 84.81 209 SER A O 1
ATOM 1719 N N . LYS A 1 210 ? -26.599 0.449 42.013 1.00 83.25 210 LYS A N 1
ATOM 1720 C CA . LYS A 1 210 ? -25.398 0.300 41.173 1.00 83.25 210 LYS A CA 1
ATOM 1721 C C . LYS A 1 210 ? -25.658 -0.574 39.936 1.00 83.25 210 LYS A C 1
ATOM 1723 O O . LYS A 1 210 ? -25.290 -0.188 38.834 1.00 83.25 210 LYS A O 1
ATOM 1728 N N . LEU A 1 211 ? -26.375 -1.693 40.086 1.00 84.00 211 LEU A N 1
ATOM 1729 C CA . LEU A 1 211 ? -26.732 -2.573 38.965 1.00 84.00 211 LEU A CA 1
ATOM 1730 C C . LEU A 1 211 ? -27.596 -1.849 37.923 1.00 84.00 211 LEU A C 1
ATOM 1732 O O . LEU A 1 211 ? -27.416 -2.033 36.721 1.00 84.00 211 LEU A O 1
ATOM 1736 N N . LYS A 1 212 ? -28.520 -0.991 38.371 1.00 86.62 212 LYS A N 1
ATOM 1737 C CA . LYS A 1 212 ? -29.330 -0.166 37.472 1.00 86.62 212 LYS A CA 1
ATOM 1738 C C . LYS A 1 212 ? -28.462 0.809 36.669 1.00 86.62 212 LYS A C 1
ATOM 1740 O O . LYS A 1 212 ? -28.709 0.973 35.479 1.00 86.62 212 LYS A O 1
ATOM 1745 N N . THR A 1 213 ? -27.445 1.405 37.289 1.00 83.69 213 THR A N 1
ATOM 1746 C CA . THR A 1 213 ? -26.472 2.267 36.601 1.00 83.69 213 THR A CA 1
ATOM 1747 C C . THR A 1 213 ? -25.675 1.494 35.546 1.00 83.69 213 THR A C 1
ATOM 1749 O O . THR A 1 213 ? -25.606 1.957 34.410 1.00 83.69 213 THR A O 1
ATOM 1752 N N . CYS A 1 214 ? -25.164 0.296 35.864 1.00 83.38 214 CYS A N 1
ATOM 1753 C CA . CYS A 1 214 ? -24.478 -0.567 34.889 1.00 83.38 214 CYS A CA 1
ATOM 1754 C C . CYS A 1 214 ? -25.381 -0.901 33.691 1.00 83.38 214 CYS A C 1
ATOM 1756 O O . CYS A 1 214 ? -24.968 -0.776 32.542 1.00 83.38 214 CYS A O 1
ATOM 1758 N N . ILE A 1 215 ? -26.640 -1.281 33.946 1.00 84.44 215 ILE A N 1
ATOM 1759 C CA . ILE A 1 215 ? -27.607 -1.607 32.886 1.00 84.44 215 ILE A CA 1
ATOM 1760 C C . ILE A 1 215 ? -27.858 -0.405 31.969 1.00 84.44 215 ILE A C 1
ATOM 1762 O O . ILE A 1 215 ? -27.922 -0.580 30.753 1.00 84.44 215 ILE A O 1
ATOM 1766 N N . GLU A 1 216 ? -28.004 0.805 32.514 1.00 87.06 216 GLU A N 1
ATOM 1767 C CA . GLU A 1 216 ? -28.192 2.002 31.686 1.00 87.06 216 GLU A CA 1
ATOM 1768 C C . GLU A 1 216 ? -26.933 2.355 30.879 1.00 87.06 216 GLU A C 1
ATOM 1770 O O . GLU A 1 216 ? -27.052 2.663 29.697 1.00 87.06 216 GLU A O 1
ATOM 1775 N N . GLN A 1 217 ? -25.731 2.201 31.445 1.00 80.81 217 GLN A N 1
ATOM 1776 C CA . GLN A 1 217 ? -24.476 2.388 30.702 1.00 80.81 217 GLN A CA 1
ATOM 1777 C C . GLN A 1 217 ? -24.319 1.372 29.554 1.00 80.81 217 GLN A C 1
ATOM 1779 O O . GLN A 1 217 ? -23.889 1.739 28.459 1.00 80.81 217 GLN A O 1
ATOM 1784 N N . TYR A 1 218 ? -24.712 0.108 29.760 1.00 80.56 218 TYR A N 1
ATOM 1785 C CA . TYR A 1 218 ? -24.721 -0.900 28.695 1.00 80.56 218 TYR A CA 1
ATOM 1786 C C . TYR A 1 218 ? -25.735 -0.585 27.591 1.00 80.56 218 TYR A C 1
ATOM 1788 O O . TYR A 1 218 ? -25.424 -0.769 26.414 1.00 80.56 218 TYR A O 1
ATOM 1796 N N . LYS A 1 219 ? -26.931 -0.099 27.945 1.00 85.94 219 LYS A N 1
ATOM 1797 C CA . LYS A 1 219 ? -27.934 0.330 26.957 1.00 85.94 219 LYS A CA 1
ATOM 1798 C C . LYS A 1 219 ? -27.440 1.516 26.136 1.00 85.94 219 LYS A C 1
ATOM 1800 O O . LYS A 1 219 ? -27.496 1.461 24.915 1.00 85.94 219 LYS A O 1
ATOM 1805 N N . GLU A 1 220 ? -26.903 2.541 26.795 1.00 84.56 220 GLU A N 1
ATOM 1806 C CA . GLU A 1 220 ? -26.366 3.727 26.124 1.00 84.56 220 GLU A CA 1
ATOM 1807 C C . GLU A 1 220 ? -25.201 3.362 25.191 1.00 84.56 220 GLU A C 1
ATOM 1809 O O . GLU A 1 220 ? -25.135 3.830 24.055 1.00 84.56 220 GLU A O 1
ATOM 1814 N N . SER A 1 221 ? -24.325 2.448 25.618 1.00 81.75 221 SER A N 1
ATOM 1815 C CA . SER A 1 221 ? -23.277 1.899 24.755 1.00 81.75 221 SER A CA 1
ATOM 1816 C C . SER A 1 221 ? -23.839 1.180 23.526 1.00 81.75 221 SER A C 1
ATOM 1818 O O . SER A 1 221 ? -23.398 1.432 22.401 1.00 81.75 221 SER A O 1
ATOM 1820 N N . LEU A 1 222 ? -24.830 0.304 23.722 1.00 80.94 222 LEU A N 1
ATOM 1821 C CA . LEU A 1 222 ? -25.461 -0.440 22.636 1.00 80.94 222 LEU A CA 1
ATOM 1822 C C . LEU A 1 222 ? -26.119 0.501 21.621 1.00 80.94 222 LEU A C 1
ATOM 1824 O O . LEU A 1 222 ? -25.979 0.284 20.414 1.00 80.94 222 LEU A O 1
ATOM 1828 N N . ASP A 1 223 ? -26.778 1.557 22.092 1.00 81.12 223 ASP A N 1
ATOM 1829 C CA . ASP A 1 223 ? -27.383 2.579 21.241 1.00 81.12 223 ASP A CA 1
ATOM 1830 C C . ASP A 1 223 ? -26.312 3.313 20.422 1.00 81.12 223 ASP A C 1
ATOM 1832 O O . ASP A 1 223 ? -26.432 3.400 19.198 1.00 81.12 223 ASP A O 1
ATOM 1836 N N . LEU A 1 224 ? -25.211 3.752 21.048 1.00 75.50 224 LEU A N 1
ATOM 1837 C CA . LEU A 1 224 ? -24.098 4.425 20.361 1.00 75.50 224 LEU A CA 1
ATOM 1838 C C . LEU A 1 224 ? -23.438 3.545 19.289 1.00 75.50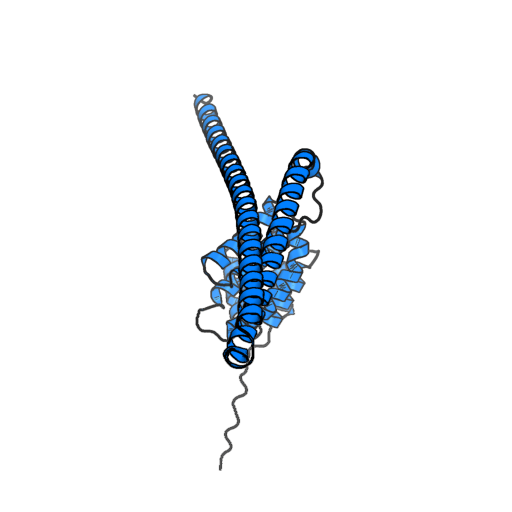 224 LEU A C 1
ATOM 1840 O O . LEU A 1 224 ? -23.145 4.019 18.185 1.00 75.50 224 LEU A O 1
ATOM 1844 N N . VAL A 1 225 ? -23.215 2.263 19.592 1.00 73.50 225 VAL A N 1
ATOM 1845 C CA . VAL A 1 225 ? -22.627 1.297 18.652 1.00 73.50 225 VAL A CA 1
ATOM 1846 C C . VAL A 1 225 ? -23.591 0.992 17.504 1.00 73.50 225 VAL A C 1
ATOM 1848 O O . VAL A 1 225 ? -23.166 0.922 16.346 1.00 73.50 225 VAL A O 1
ATOM 1851 N N . THR A 1 226 ? -24.887 0.859 17.788 1.00 77.81 226 THR A N 1
ATOM 1852 C CA . THR A 1 226 ? -25.921 0.637 16.765 1.00 77.81 226 THR A CA 1
ATOM 1853 C C . THR A 1 226 ? -25.993 1.824 15.808 1.00 77.81 226 THR A C 1
ATOM 1855 O O . THR A 1 226 ? -25.917 1.651 14.589 1.00 77.81 226 THR A O 1
ATOM 1858 N N . ASP A 1 227 ? -26.028 3.037 16.352 1.00 74.25 227 ASP A N 1
ATOM 1859 C CA . ASP A 1 227 ? -26.002 4.288 15.600 1.00 74.25 227 ASP A CA 1
ATOM 1860 C C . ASP A 1 227 ? -24.776 4.390 14.681 1.00 74.25 227 ASP A C 1
ATOM 1862 O O . ASP A 1 227 ? -24.886 4.744 13.505 1.00 74.25 227 ASP A O 1
ATOM 1866 N N . ALA A 1 228 ? -23.591 4.068 15.205 1.00 74.81 228 ALA A N 1
ATOM 1867 C CA . ALA A 1 228 ? -22.359 4.076 14.425 1.00 74.81 228 ALA A CA 1
ATOM 1868 C C . ALA A 1 228 ? -22.382 3.028 13.302 1.00 74.81 228 ALA A C 1
ATOM 1870 O O . ALA A 1 228 ? -21.942 3.298 12.184 1.00 74.81 228 ALA A O 1
ATOM 1871 N N . THR A 1 229 ? -22.941 1.849 13.577 1.00 72.81 229 THR A N 1
ATOM 1872 C CA . THR A 1 229 ? -23.065 0.755 12.604 1.00 72.81 229 THR A CA 1
ATOM 1873 C C . THR A 1 229 ? -24.012 1.119 11.461 1.00 72.81 229 THR A C 1
ATOM 1875 O O . THR A 1 229 ? -23.735 0.793 10.302 1.00 72.81 229 THR A O 1
ATOM 1878 N N . ILE A 1 230 ? -25.097 1.846 11.748 1.00 78.81 230 ILE A N 1
ATOM 1879 C CA . ILE A 1 230 ? -26.014 2.371 10.726 1.00 78.81 230 ILE A CA 1
ATOM 1880 C C . ILE A 1 230 ? -25.277 3.339 9.797 1.00 78.81 230 ILE A C 1
ATOM 1882 O O . ILE A 1 230 ? -25.362 3.198 8.576 1.00 78.81 230 ILE A O 1
ATOM 1886 N N . ILE A 1 231 ? -24.521 4.289 10.355 1.00 74.06 231 ILE A N 1
ATOM 1887 C CA . ILE A 1 231 ? -23.778 5.278 9.561 1.00 74.06 231 ILE A CA 1
ATOM 1888 C C . ILE A 1 231 ? -22.708 4.586 8.703 1.00 74.06 231 ILE A C 1
ATOM 1890 O O . ILE A 1 231 ? -22.630 4.836 7.501 1.00 74.06 231 ILE A O 1
ATOM 1894 N N . LEU A 1 232 ? -21.942 3.651 9.276 1.00 75.88 232 LEU A N 1
ATOM 1895 C CA . LEU A 1 232 ? -20.955 2.855 8.537 1.00 75.88 232 LEU A CA 1
ATOM 1896 C C . LEU A 1 232 ? -21.591 2.073 7.381 1.00 75.88 232 LEU A C 1
ATOM 1898 O O . LEU A 1 232 ? -21.058 2.064 6.270 1.00 75.88 232 LEU A O 1
ATOM 1902 N N . SER A 1 233 ? -22.753 1.462 7.618 1.00 74.94 233 SER A N 1
ATOM 1903 C CA . SER A 1 233 ? -23.492 0.720 6.592 1.00 74.94 233 SER A CA 1
ATOM 1904 C C . SER A 1 233 ? -23.943 1.630 5.448 1.00 74.94 233 SER A C 1
ATOM 1906 O O . SER A 1 233 ? -23.826 1.260 4.280 1.00 74.94 233 SER A O 1
ATOM 1908 N N . GLN A 1 234 ? -24.407 2.842 5.760 1.00 76.94 234 GLN A N 1
ATOM 1909 C CA . GLN A 1 234 ? -24.791 3.837 4.756 1.00 76.94 234 GLN A CA 1
ATOM 1910 C C . GLN A 1 234 ? -23.588 4.321 3.935 1.00 76.94 234 GLN A C 1
ATOM 1912 O O . GLN A 1 234 ? -23.686 4.442 2.711 1.00 76.94 234 GLN A O 1
ATOM 1917 N N . CYS A 1 235 ? -22.438 4.547 4.578 1.00 75.94 235 CYS A N 1
ATOM 1918 C CA . CYS A 1 235 ? -21.190 4.881 3.894 1.00 75.94 235 CYS A CA 1
ATOM 1919 C C . CYS A 1 235 ? -20.773 3.768 2.918 1.00 75.94 235 CYS A C 1
ATOM 1921 O O . CYS A 1 235 ? -20.518 4.040 1.746 1.00 75.94 235 CYS A O 1
ATOM 1923 N N . LEU A 1 236 ? -20.786 2.508 3.365 1.00 77.00 236 LEU A N 1
ATOM 1924 C CA . LEU A 1 236 ? -20.447 1.349 2.531 1.00 77.00 236 LEU A CA 1
ATOM 1925 C C . LEU A 1 236 ? -21.399 1.177 1.341 1.00 77.00 236 LEU A C 1
ATOM 1927 O O . LEU A 1 236 ? -20.950 0.907 0.230 1.00 77.00 236 LEU A O 1
ATOM 1931 N N . GLN A 1 237 ? -22.704 1.373 1.540 1.00 78.56 237 GLN A N 1
ATOM 1932 C CA . GLN A 1 237 ? -23.681 1.339 0.447 1.00 78.56 237 GLN A CA 1
ATOM 1933 C C . GLN A 1 237 ? -23.435 2.445 -0.588 1.00 78.56 237 GLN A C 1
ATOM 1935 O O . GLN A 1 237 ? -23.581 2.210 -1.788 1.00 78.56 237 GLN A O 1
ATOM 1940 N N . SER A 1 238 ? -23.040 3.644 -0.147 1.00 75.56 238 SER A N 1
ATOM 1941 C CA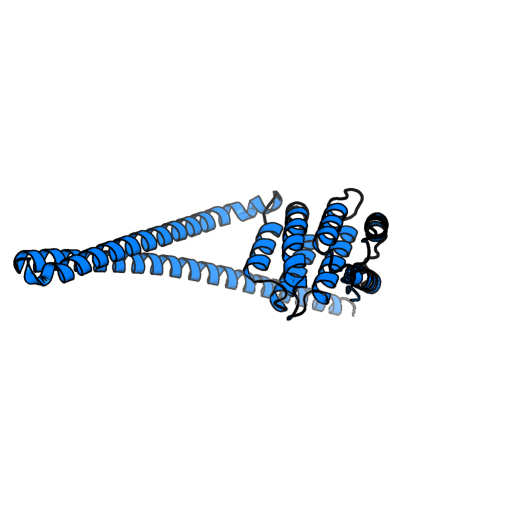 . SER A 1 238 ? -22.682 4.740 -1.056 1.00 75.56 238 SER A CA 1
ATOM 1942 C C . SER A 1 238 ? -21.431 4.419 -1.881 1.00 75.56 238 SER A C 1
ATOM 1944 O O . SER A 1 238 ? -21.407 4.721 -3.073 1.00 75.56 238 SER A O 1
ATOM 1946 N N . GLU A 1 239 ? -20.414 3.803 -1.276 1.00 74.19 239 GLU A N 1
ATOM 1947 C CA . GLU A 1 239 ? -19.190 3.373 -1.973 1.00 74.19 239 GLU A CA 1
ATOM 1948 C C . GLU A 1 239 ? -19.460 2.260 -2.982 1.00 74.19 239 GLU A C 1
ATOM 1950 O O . GLU A 1 239 ? -19.023 2.346 -4.128 1.00 74.19 239 GLU A O 1
ATOM 1955 N N . LEU A 1 240 ? -20.247 1.249 -2.597 1.00 76.19 240 LEU A N 1
ATOM 1956 C CA . LEU A 1 240 ? -20.675 0.182 -3.506 1.00 76.19 240 LEU A CA 1
ATOM 1957 C C . LEU A 1 240 ? -21.393 0.750 -4.730 1.00 76.19 240 LEU A C 1
ATOM 1959 O O . LEU A 1 240 ? -21.100 0.359 -5.855 1.00 76.19 240 LEU A O 1
ATOM 1963 N N . LYS A 1 241 ? -22.268 1.739 -4.525 1.00 76.81 241 LYS A N 1
ATOM 1964 C CA . LYS A 1 241 ? -22.935 2.425 -5.629 1.00 76.81 241 LYS A CA 1
ATOM 1965 C C . LYS A 1 241 ? -21.946 3.164 -6.537 1.00 76.81 241 LYS A C 1
ATOM 1967 O O . LYS A 1 241 ? -22.052 3.047 -7.752 1.00 76.81 241 LYS A O 1
ATOM 1972 N N . CYS A 1 242 ? -20.980 3.895 -5.974 1.00 73.75 242 CYS A N 1
ATOM 1973 C CA . CYS A 1 242 ? -19.927 4.532 -6.773 1.00 73.75 242 CYS A CA 1
ATOM 1974 C C . CYS A 1 242 ? -19.139 3.497 -7.591 1.00 73.75 242 CYS A C 1
ATOM 1976 O O . CYS A 1 242 ? -18.832 3.737 -8.757 1.00 73.75 242 CYS A O 1
ATOM 1978 N N . PHE A 1 243 ? -18.829 2.340 -7.002 1.00 71.44 243 PHE A N 1
ATOM 1979 C CA . PHE A 1 243 ? -18.142 1.257 -7.697 1.00 71.44 243 PHE A CA 1
ATOM 1980 C C . PHE A 1 243 ? -18.970 0.699 -8.862 1.00 71.44 243 PHE A C 1
ATOM 1982 O O . PHE A 1 243 ? -18.438 0.531 -9.961 1.00 71.44 243 PHE A O 1
ATOM 1989 N N . ASP A 1 244 ? -20.266 0.468 -8.654 1.00 79.12 244 ASP A N 1
ATOM 1990 C CA . ASP A 1 244 ? -21.182 0.016 -9.705 1.00 79.12 244 ASP A CA 1
ATOM 1991 C C . ASP A 1 244 ? -21.313 1.049 -10.836 1.00 79.12 244 ASP A C 1
ATOM 1993 O O . ASP A 1 244 ? -21.292 0.683 -12.014 1.00 79.12 244 ASP A O 1
ATOM 1997 N N . ASP A 1 245 ? -21.369 2.341 -10.500 1.00 74.25 245 ASP A N 1
ATOM 1998 C CA . ASP A 1 245 ? -21.414 3.433 -11.478 1.00 74.25 245 ASP A CA 1
ATOM 1999 C C . ASP A 1 245 ? -20.124 3.480 -12.324 1.00 74.25 245 ASP A C 1
ATOM 2001 O O . ASP A 1 245 ? -20.189 3.584 -13.553 1.00 74.25 245 ASP A O 1
ATOM 2005 N N . ILE A 1 246 ? -18.949 3.327 -11.696 1.00 74.94 246 ILE A N 1
ATOM 2006 C CA . ILE A 1 246 ? -17.652 3.238 -12.393 1.00 74.94 246 ILE A CA 1
ATOM 2007 C C . ILE A 1 246 ? -17.611 2.009 -13.301 1.00 74.94 246 ILE A C 1
ATOM 2009 O O . ILE A 1 246 ? -17.204 2.108 -14.461 1.00 74.94 246 ILE A O 1
ATOM 2013 N N . LYS A 1 247 ? -18.035 0.847 -12.793 1.00 78.56 247 LYS A N 1
ATOM 2014 C CA . LYS A 1 247 ? -18.080 -0.399 -13.560 1.00 78.56 247 LYS A CA 1
ATOM 2015 C C . LYS A 1 247 ? -18.938 -0.231 -14.811 1.00 78.56 247 LYS A C 1
ATOM 2017 O O . LYS A 1 247 ? -18.481 -0.555 -15.904 1.00 78.56 247 LYS A O 1
ATOM 2022 N N . LYS A 1 248 ? -20.133 0.344 -14.665 1.00 81.62 248 LYS A N 1
ATOM 2023 C CA . LYS A 1 248 ? -21.030 0.631 -15.785 1.00 81.62 248 LYS A CA 1
ATOM 2024 C C . LYS A 1 248 ? -20.387 1.581 -16.800 1.00 81.62 248 LYS A C 1
ATOM 2026 O O . LYS A 1 248 ? -20.442 1.315 -17.995 1.00 81.62 248 LYS A O 1
ATOM 2031 N N . HIS A 1 249 ? -19.720 2.643 -16.346 1.00 75.38 249 HIS A N 1
ATOM 2032 C CA . HIS A 1 249 ? -18.987 3.552 -17.236 1.00 75.38 249 HIS A CA 1
ATOM 2033 C C . HIS A 1 249 ? -17.869 2.847 -18.018 1.00 75.38 249 HIS A C 1
ATOM 2035 O O . HIS A 1 249 ? -17.685 3.100 -19.208 1.00 75.38 249 HIS A O 1
ATOM 2041 N N . LEU A 1 250 ? -17.131 1.941 -17.375 1.00 73.31 250 LEU A N 1
ATOM 2042 C CA . LEU A 1 250 ? -16.091 1.151 -18.037 1.00 73.31 250 LEU A CA 1
ATOM 2043 C C . LEU A 1 250 ? -16.678 0.172 -19.064 1.00 73.31 250 LEU A C 1
ATOM 2045 O O . LEU A 1 250 ? -16.116 0.021 -20.150 1.00 73.31 250 LEU A O 1
ATOM 2049 N N . GLU A 1 251 ? -17.813 -0.456 -18.759 1.00 80.19 251 GLU A N 1
ATOM 2050 C CA . GLU A 1 251 ? -18.547 -1.317 -19.695 1.00 80.19 251 GLU A CA 1
ATOM 2051 C C . GLU A 1 251 ? -19.080 -0.520 -20.902 1.00 80.19 251 GLU A C 1
ATOM 2053 O O . GLU A 1 251 ? -18.963 -0.967 -22.046 1.00 80.19 251 GLU A O 1
ATOM 2058 N N . GLU A 1 252 ? -19.584 0.698 -20.683 1.00 78.12 252 GLU A N 1
ATOM 2059 C CA . GLU A 1 252 ? -20.027 1.619 -21.741 1.00 78.12 252 GLU A CA 1
ATOM 2060 C C . GLU A 1 252 ? -18.866 2.105 -22.629 1.00 78.12 252 GLU A C 1
ATOM 2062 O O . GLU A 1 252 ? -19.002 2.187 -23.850 1.00 78.12 252 GLU A O 1
ATOM 2067 N N . LEU A 1 253 ? -17.697 2.396 -22.052 1.00 75.44 253 LEU A N 1
ATOM 2068 C CA . LEU A 1 253 ? -16.494 2.742 -22.821 1.00 75.44 253 LEU A CA 1
ATOM 2069 C C . LEU A 1 253 ? -15.968 1.544 -23.622 1.00 75.44 253 LEU A C 1
ATOM 2071 O O . LEU A 1 253 ? -15.549 1.697 -24.770 1.00 75.44 253 LEU A O 1
ATOM 2075 N N . SER A 1 254 ? -16.010 0.344 -23.039 1.00 72.69 254 SER A N 1
ATOM 2076 C CA . SER A 1 254 ? -15.597 -0.890 -23.710 1.00 72.69 254 SER A CA 1
ATOM 2077 C C . SER A 1 254 ? -16.496 -1.224 -24.904 1.00 72.69 254 SER A C 1
ATOM 2079 O O . SER A 1 254 ? -15.989 -1.598 -25.963 1.00 72.69 254 SER A O 1
ATOM 2081 N N . THR A 1 255 ? -17.811 -1.049 -24.761 1.00 73.69 255 THR A N 1
ATOM 2082 C CA . THR A 1 255 ? -18.787 -1.271 -25.840 1.00 73.69 255 THR A CA 1
ATOM 2083 C C . THR A 1 255 ? -18.679 -0.213 -26.937 1.00 73.69 255 THR A C 1
ATOM 2085 O O . THR A 1 255 ? -18.549 -0.582 -28.100 1.00 73.69 255 THR A O 1
ATOM 2088 N N . LYS A 1 256 ? -18.569 1.078 -26.590 1.00 68.31 256 LYS A N 1
ATOM 2089 C CA . LYS A 1 256 ? -18.335 2.154 -27.575 1.00 68.31 256 LYS A CA 1
ATOM 2090 C C . LYS A 1 256 ? -17.056 1.963 -28.393 1.00 68.31 256 LYS A C 1
ATOM 2092 O O . LYS A 1 256 ? -17.071 2.174 -29.602 1.00 68.31 256 LYS A O 1
ATOM 2097 N N . ASN A 1 257 ? -15.962 1.534 -27.761 1.00 58.91 257 ASN A N 1
ATOM 2098 C CA . ASN A 1 257 ? -14.728 1.229 -28.488 1.00 58.91 257 ASN A CA 1
ATOM 2099 C C . ASN A 1 257 ? -14.919 0.051 -29.453 1.00 58.91 257 ASN A C 1
ATOM 2101 O O . ASN A 1 257 ? -14.393 0.078 -30.560 1.00 58.91 257 ASN A O 1
ATOM 2105 N N . ARG A 1 258 ? -15.698 -0.967 -29.071 1.00 60.53 258 ARG A N 1
ATOM 2106 C CA . ARG A 1 258 ? -15.985 -2.126 -29.927 1.00 60.53 258 ARG A CA 1
ATOM 2107 C C . ARG A 1 258 ? -16.787 -1.744 -31.176 1.00 60.53 258 ARG A C 1
ATOM 2109 O O . ARG A 1 258 ? -16.483 -2.249 -32.253 1.00 60.53 258 ARG A O 1
ATOM 2116 N N . ASP A 1 259 ? -17.741 -0.828 -31.040 1.00 60.34 259 ASP A N 1
ATOM 2117 C CA . ASP A 1 259 ? -18.578 -0.353 -32.149 1.00 60.34 259 ASP A CA 1
ATOM 2118 C C . ASP A 1 259 ? -17.804 0.558 -33.122 1.00 60.34 259 ASP A C 1
ATOM 2120 O O . ASP A 1 259 ? -18.026 0.501 -34.333 1.00 60.34 259 ASP A O 1
ATOM 2124 N N . MET A 1 260 ? -16.836 1.342 -32.626 1.00 57.19 260 MET A N 1
ATOM 2125 C CA . MET A 1 260 ? -15.911 2.114 -33.473 1.00 57.19 260 MET A CA 1
ATOM 2126 C C . MET A 1 260 ? -15.052 1.212 -34.373 1.00 57.19 260 MET A C 1
ATOM 2128 O O . MET A 1 260 ? -14.959 1.452 -35.574 1.00 57.19 260 MET A O 1
ATOM 2132 N N . TYR A 1 261 ? -14.483 0.129 -33.835 1.00 54.75 261 TYR A N 1
ATOM 2133 C CA . TYR A 1 261 ? -13.671 -0.792 -34.641 1.00 54.75 261 TYR A CA 1
ATOM 2134 C C . TYR A 1 261 ? -14.498 -1.604 -35.652 1.00 54.75 261 TYR A C 1
ATOM 2136 O O . TYR A 1 261 ? -13.991 -1.968 -36.708 1.00 54.75 261 TYR A O 1
ATOM 2144 N N . GLN A 1 262 ? -15.782 -1.862 -35.379 1.00 54.81 262 GLN A N 1
ATOM 2145 C CA . GLN A 1 262 ? -16.668 -2.540 -36.335 1.00 54.81 262 GLN A CA 1
ATOM 2146 C C . GLN A 1 262 ? -17.173 -1.624 -37.461 1.00 54.81 262 GLN A C 1
ATOM 2148 O O . GLN A 1 262 ? -17.515 -2.117 -38.537 1.00 54.81 262 GLN A O 1
ATOM 2153 N N . SER A 1 263 ? -17.214 -0.308 -37.242 1.00 54.69 263 SER A N 1
ATOM 2154 C CA . SER A 1 263 ? -17.644 0.672 -38.251 1.00 54.69 263 SER A CA 1
ATOM 2155 C C . SER A 1 263 ? -16.515 1.098 -39.202 1.00 54.69 263 SER A C 1
ATOM 2157 O O . SER A 1 263 ? -16.784 1.388 -40.371 1.00 54.69 263 SER A O 1
ATOM 2159 N N . GLU A 1 264 ? -15.251 1.037 -38.768 1.00 52.69 264 GLU A N 1
ATOM 2160 C CA . GLU A 1 264 ? -14.084 1.214 -39.650 1.00 52.69 264 GLU A CA 1
ATOM 2161 C C . GLU A 1 264 ? -13.894 0.038 -40.630 1.00 52.69 264 GLU A C 1
ATOM 2163 O O . GLU A 1 264 ? -13.554 0.255 -41.794 1.00 52.69 264 GLU A O 1
ATOM 2168 N N . ASP A 1 265 ? -14.211 -1.196 -40.221 1.00 50.62 265 ASP A N 1
ATOM 2169 C CA . ASP A 1 265 ? -14.112 -2.389 -41.083 1.00 50.62 265 ASP A CA 1
ATOM 2170 C C . ASP A 1 265 ? -15.207 -2.468 -42.170 1.00 50.62 265 ASP A C 1
ATOM 2172 O O . ASP A 1 265 ? -15.048 -3.176 -43.168 1.00 50.62 265 ASP A O 1
ATOM 2176 N N . GLN A 1 266 ? -16.317 -1.735 -42.017 1.00 49.34 266 GLN A N 1
ATOM 2177 C CA . GLN A 1 266 ? -17.387 -1.668 -43.026 1.00 49.34 266 GLN A CA 1
ATOM 2178 C C . GLN A 1 266 ? -17.240 -0.502 -44.013 1.00 49.34 266 GLN A C 1
ATOM 2180 O O . GLN A 1 266 ? -17.866 -0.542 -45.066 1.00 49.34 266 GLN A O 1
ATOM 2185 N N . SER A 1 267 ? -16.404 0.500 -43.718 1.00 52.91 267 SER A N 1
ATOM 2186 C CA . SER A 1 267 ? -16.138 1.625 -44.637 1.00 52.91 267 SER A CA 1
ATOM 2187 C C . SER A 1 267 ? -14.978 1.366 -45.612 1.00 52.91 267 SER A C 1
ATOM 2189 O O . SER A 1 267 ? -14.732 2.182 -46.496 1.00 52.91 267 SER A O 1
ATOM 2191 N N . ASN A 1 268 ? -14.277 0.234 -45.470 1.00 51.09 268 ASN A N 1
ATOM 2192 C CA . ASN A 1 268 ? -13.173 -0.200 -46.338 1.00 51.09 268 ASN A CA 1
ATOM 2193 C C . ASN A 1 268 ? -13.555 -1.348 -47.303 1.00 51.09 268 ASN A C 1
ATOM 2195 O O . ASN A 1 268 ? -12.674 -2.034 -47.828 1.00 51.09 268 ASN A O 1
ATOM 2199 N N . LYS A 1 269 ? -14.852 -1.567 -47.545 1.00 43.00 269 LYS A N 1
ATOM 2200 C CA . LYS A 1 269 ? -15.380 -2.437 -48.611 1.00 43.00 269 LYS A CA 1
ATOM 2201 C C . LYS A 1 269 ? -16.228 -1.628 -49.578 1.00 43.00 269 LYS A C 1
ATOM 2203 O O . LYS A 1 269 ? -16.176 -1.964 -50.780 1.00 43.00 269 LYS A O 1
#

Solvent-accessible surface area (backbone atoms only — not comparable to full-atom values): 14855 Å² total; per-residue (Å²): 139,83,84,80,76,77,80,76,82,83,72,77,80,79,61,61,71,61,53,58,53,47,61,78,68,54,52,78,47,68,67,51,28,53,50,52,16,56,59,53,52,77,43,48,94,45,24,46,61,52,25,50,51,51,33,56,57,62,69,40,81,88,57,51,71,67,50,44,48,34,53,50,50,20,51,50,50,28,49,65,72,64,55,56,101,85,46,79,56,44,62,44,39,54,57,16,47,53,57,24,48,65,61,44,24,73,58,43,19,58,45,55,70,73,70,34,45,59,58,52,49,52,45,50,50,36,45,76,68,60,74,46,61,64,69,58,41,50,52,49,53,49,45,40,62,43,84,61,78,72,78,83,59,54,78,70,41,67,65,50,55,58,54,53,50,48,51,52,50,52,50,53,52,24,53,52,31,38,52,54,16,51,54,32,43,54,50,25,50,54,51,49,54,50,51,64,73,38,60,89,77,54,54,71,69,58,50,55,50,53,52,51,51,31,52,50,33,44,50,54,16,51,50,33,38,50,55,20,50,52,50,52,50,53,53,51,53,54,50,52,49,53,51,52,52,51,50,51,52,52,53,51,50,54,49,54,53,52,53,52,59,57,52,57,67,63,75,77,114

Radius of gyration: 29.38 Å; Cα contacts (8 Å, |Δi|>4): 191; chains: 1; bounding box: 76×52×101 Å

pLDDT: mean 76.67, std 14.84, range [34.91, 94.81]

Sequence (269 aa):
MKEHSKSKENYPVVPTERILRNFRQLSHQNDSIAQMASWLSFYRSSGETLCSLFGEAFVDKSLKDDERLAIFYVFHELVARTITADDESKKFFMIGYEQFLLTAAPIIARMDLKNKSHYLQVVRLWQQSSKFPQEICERLRLLFNSNSGNQDTQRELSSLDKKDKKMTLDLIKSLNRIKEGYELVMKADEEEQNIIKEIDTLSQEVKNSKLKTCIEQYKESLDLVTDATIILSQCLQSELKCFDDIKKHLEELSTKNRDMYQSEDQSNK

Organism: NCBI:txid659607

InterPro domains:
  IPR006569 CID domain [PF04818] (21-140)
  IPR008942 ENTH/VHS [G3DSA:1.25.40.90] (14-154)